Protein AF-A0AAV4PLM9-F1 (afdb_monomer)

InterPro domains:
  IPR000436 Sushi/SCR/CCP domain [PF00084] (71-125)
  IPR000436 Sushi/SCR/CCP domain [PS50923] (69-127)
  IPR000436 Sushi/SCR/CCP domain [SM00032] (71-125)
  IPR000436 Sushi/SCR/CCP domain [cd00033] (71-126)
  IPR035976 Sushi/SCR/CCP superfamily [SSF57535] (69-127)
  IPR056619 Mucin-4-like, C8-3 domain [PF23263] (21-62)

Organism: NCBI:txid1538125

pLDDT: mean 81.34, std 21.09, range [28.03, 97.31]

Secondary structure (DSSP, 8-state):
-------S-PPPPPTT----HHHHHHHHTT-HHHHHHHHHH--HHHHHHHHHHHHHHHHHHHHHHS---BPPPPPPPTTEEES----BTT-EEEEEEPTTEEEES-SEEEB-TTSSBPSSPPPEEEEHHHHHHHHHHHHHHHHHHHHHHHHHHHHHHHHHHHHHHHTS-------------------------------

Radius of gyration: 46.69 Å; Cα contacts (8 Å, |Δi|>4): 173; chains: 1; bounding box: 69×60×139 Å

Solvent-accessible surface area (backbone atoms only — not comparable to full-atom values): 12405 Å² total; per-residue (Å²): 135,83,90,74,82,88,82,81,71,83,78,84,73,63,92,84,61,90,78,57,73,66,59,49,46,72,58,26,63,86,37,63,67,10,48,49,42,28,67,75,69,70,34,65,69,60,13,38,48,46,35,50,52,50,55,49,51,52,51,50,53,54,61,68,66,56,83,81,60,50,26,78,88,79,79,70,32,64,65,36,44,59,76,57,90,71,43,40,55,74,35,69,37,40,51,48,45,38,92,69,35,41,74,46,63,44,53,65,39,39,22,33,91,86,31,39,62,49,90,77,55,80,49,38,38,41,45,52,68,59,51,50,53,53,50,52,53,53,49,53,67,51,50,52,58,52,50,52,54,49,51,53,49,51,51,52,50,51,50,52,53,49,57,52,50,67,76,67,71,81,79,98,74,80,92,75,87,80,88,79,87,87,84,82,90,86,88,78,89,84,87,86,83,89,82,85,88,87,136

Sequence (199 aa):
MSFVPEYETPPPIPKNFNYRPEEIENTCTTSMACRFDFLVTGDRDFAWATRNHENYAQKLAADVRKSTIRCPELVKPRHGRKSEIRYYVGTTVRFACDDGYRLVGYENRRCRETGLWSWGVDPQCISNGDYIRKIVGISLGIVLPVIILGVLFCICMIQRLRYRKQHWTGERGVITNAMFEMKPNRNGAENGSSKVSDF

Nearest PDB structures (foldseek):
  3hrz-assembly1_D  TM=8.482E-01  e=4.553E-05  Homo sapiens
  5fob-assembly1_C  TM=8.339E-01  e=1.741E-04  Variola major virus
  2xwj-assembly3_L  TM=8.324E-01  e=1.741E-04  Homo sapiens
  2xwj-assembly1_I  TM=8.325E-01  e=2.248E-04  Homo sapiens
  2yra-assembly1_A  TM=8.075E-01  e=2.248E-04  Homo sapiens

Mean predicted aligned error: 15.55 Å

Structure (mmCIF, N/CA/C/O backbone):
data_AF-A0AAV4PLM9-F1
#
_entry.id   AF-A0AAV4PLM9-F1
#
loop_
_atom_site.group_PDB
_atom_site.id
_atom_site.type_symbol
_atom_site.label_atom_id
_atom_site.label_alt_id
_atom_site.label_comp_id
_atom_site.label_asym_id
_atom_site.label_entity_id
_atom_site.label_seq_id
_atom_site.pdbx_PDB_ins_code
_atom_site.Cartn_x
_atom_site.Cartn_y
_atom_site.Cartn_z
_atom_site.occupancy
_atom_site.B_iso_or_equiv
_atom_site.auth_seq_id
_atom_site.auth_comp_id
_atom_site.auth_asym_id
_atom_site.auth_atom_id
_atom_site.pdbx_PDB_model_num
ATOM 1 N N . MET A 1 1 ? 26.692 -30.654 -22.173 1.00 57.56 1 MET A N 1
ATOM 2 C CA . MET A 1 1 ? 27.327 -29.752 -23.155 1.00 57.56 1 MET A CA 1
ATOM 3 C C . MET A 1 1 ? 27.291 -28.354 -22.566 1.00 57.56 1 MET A C 1
ATOM 5 O O . MET A 1 1 ? 26.213 -27.790 -22.454 1.00 57.56 1 MET A O 1
ATOM 9 N N . SER A 1 2 ? 28.419 -27.857 -22.063 1.00 71.94 2 SER A N 1
ATOM 10 C CA . SER A 1 2 ? 28.536 -26.473 -21.600 1.00 71.94 2 SER A CA 1
ATOM 11 C C . SER A 1 2 ? 28.750 -25.587 -22.818 1.00 71.94 2 SER A C 1
ATOM 13 O O . SER A 1 2 ? 29.692 -25.811 -23.575 1.00 71.94 2 SER A O 1
ATOM 15 N N . PHE A 1 3 ? 27.864 -24.618 -23.026 1.00 74.94 3 PHE A N 1
ATOM 16 C CA . PHE A 1 3 ? 28.102 -23.559 -23.995 1.00 74.94 3 PHE A CA 1
ATOM 17 C C . PHE A 1 3 ? 29.327 -22.765 -23.531 1.00 74.94 3 PHE A C 1
ATOM 19 O O . PHE A 1 3 ? 29.303 -22.170 -22.453 1.00 74.94 3 PHE A O 1
ATOM 26 N N . VAL A 1 4 ? 30.402 -22.822 -24.312 1.00 69.06 4 VAL A N 1
ATOM 27 C CA . VAL A 1 4 ? 31.569 -21.952 -24.163 1.00 69.06 4 VAL A CA 1
ATOM 28 C C . VAL A 1 4 ? 31.393 -20.872 -25.225 1.00 69.06 4 VAL A C 1
ATOM 30 O O . VAL A 1 4 ? 31.407 -21.210 -26.408 1.00 69.06 4 VAL A O 1
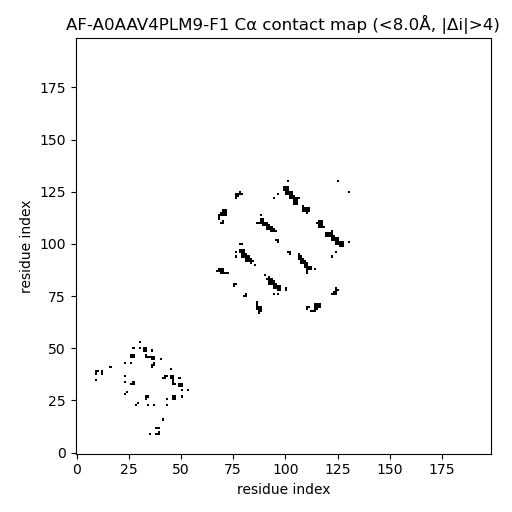ATOM 33 N N . PRO A 1 5 ? 31.131 -19.611 -24.849 1.00 63.91 5 PRO A N 1
ATOM 34 C CA . PRO A 1 5 ? 31.047 -18.546 -25.831 1.00 63.91 5 PRO A CA 1
ATOM 35 C C . PRO A 1 5 ? 32.444 -18.315 -26.416 1.00 63.91 5 PRO A C 1
ATOM 37 O O . PRO A 1 5 ? 33.413 -18.168 -25.671 1.00 63.91 5 PRO A O 1
ATOM 40 N N . GLU A 1 6 ? 32.541 -18.295 -27.741 1.00 64.94 6 GLU A N 1
ATOM 41 C CA . GLU A 1 6 ? 33.771 -17.968 -28.460 1.00 64.94 6 GLU A CA 1
ATOM 42 C C . GLU A 1 6 ? 34.043 -16.463 -28.284 1.00 64.94 6 GLU A C 1
ATOM 44 O O . GLU A 1 6 ? 33.402 -15.625 -28.917 1.00 64.94 6 GLU A O 1
ATOM 49 N N . TYR A 1 7 ? 34.942 -16.109 -27.364 1.00 66.88 7 TYR A N 1
ATOM 50 C CA . TYR A 1 7 ? 35.356 -14.720 -27.113 1.00 66.88 7 TYR A CA 1
ATOM 51 C C . TYR A 1 7 ? 36.641 -14.336 -27.858 1.00 66.88 7 TYR A C 1
ATOM 53 O O . TYR A 1 7 ? 37.208 -13.270 -27.606 1.00 66.88 7 TYR A O 1
ATOM 61 N N . GLU A 1 8 ? 37.139 -15.185 -28.755 1.00 59.59 8 GLU A N 1
ATOM 62 C CA . GLU A 1 8 ? 38.491 -15.031 -29.277 1.00 59.59 8 GLU A CA 1
ATOM 63 C C . GLU A 1 8 ? 38.519 -14.380 -30.659 1.00 59.59 8 GLU A C 1
ATOM 65 O O . GLU A 1 8 ? 38.338 -14.986 -31.709 1.00 59.59 8 GLU A O 1
ATOM 70 N N . THR A 1 9 ? 38.854 -13.095 -30.585 1.00 65.38 9 THR A N 1
ATOM 71 C CA . THR A 1 9 ? 39.287 -12.176 -31.638 1.00 65.38 9 THR A CA 1
ATOM 72 C C . THR A 1 9 ? 38.207 -11.704 -32.618 1.00 65.38 9 THR A C 1
ATOM 74 O O . THR A 1 9 ? 37.540 -12.506 -33.269 1.00 65.38 9 THR A O 1
ATOM 77 N N . PRO A 1 10 ? 38.025 -10.374 -32.758 1.00 63.41 10 PRO A N 1
ATOM 78 C CA . PRO A 1 10 ? 37.165 -9.837 -33.803 1.00 63.41 10 PRO A CA 1
ATOM 79 C C . PRO A 1 10 ? 37.687 -10.292 -35.178 1.00 63.41 10 PRO A C 1
ATOM 81 O O . PRO A 1 10 ? 38.905 -10.394 -35.363 1.00 63.41 10 PRO A O 1
ATOM 84 N N . PRO A 1 11 ? 36.793 -10.573 -36.142 1.00 63.84 11 PRO A N 1
ATOM 85 C CA . PRO A 1 11 ? 37.188 -11.059 -37.458 1.00 63.84 11 PRO A CA 1
ATOM 86 C C . PRO A 1 11 ? 38.138 -10.070 -38.154 1.00 63.84 11 PRO A C 1
ATOM 88 O O . PRO A 1 11 ? 38.060 -8.858 -37.922 1.00 63.84 11 PRO A O 1
ATOM 91 N N . PRO A 1 12 ? 39.047 -10.563 -39.015 1.00 66.62 12 PRO A N 1
ATOM 92 C CA . PRO A 1 12 ? 40.015 -9.717 -39.696 1.00 66.62 12 PRO A CA 1
ATOM 93 C C . PRO A 1 12 ? 39.302 -8.679 -40.570 1.00 66.62 12 PRO A C 1
ATOM 95 O O . PRO A 1 12 ? 38.474 -9.016 -41.416 1.00 66.62 12 PRO A O 1
ATOM 98 N N . ILE A 1 13 ? 39.653 -7.410 -40.361 1.00 61.75 13 ILE A N 1
ATOM 99 C CA . ILE A 1 13 ? 39.036 -6.268 -41.040 1.00 61.75 13 ILE A CA 1
ATOM 100 C C . ILE A 1 13 ? 39.281 -6.378 -42.560 1.00 61.75 13 ILE A C 1
ATOM 102 O O . ILE A 1 13 ? 40.424 -6.596 -42.983 1.00 61.75 13 ILE A O 1
ATOM 106 N N . PRO A 1 14 ? 38.250 -6.207 -43.410 1.00 68.25 14 PRO A N 1
ATOM 107 C CA . PRO A 1 14 ? 38.415 -6.181 -44.860 1.00 68.25 14 PRO A CA 1
ATOM 108 C C . PRO A 1 14 ? 39.399 -5.087 -45.298 1.00 68.25 14 PRO A C 1
ATOM 110 O O . PRO A 1 14 ? 39.314 -3.942 -44.861 1.00 68.25 14 PRO A O 1
ATOM 113 N N . LYS A 1 15 ? 40.306 -5.406 -46.230 1.00 65.19 15 LYS A N 1
ATOM 114 C CA . LYS A 1 15 ? 41.402 -4.507 -46.656 1.00 65.19 15 LYS A CA 1
ATOM 115 C C . LYS A 1 15 ? 40.953 -3.167 -47.270 1.00 65.19 15 LYS A C 1
ATOM 117 O O . LYS A 1 15 ? 41.752 -2.243 -47.319 1.00 65.19 15 LYS A O 1
ATOM 122 N N . ASN A 1 16 ? 39.700 -3.062 -47.719 1.00 62.84 16 ASN A N 1
ATOM 123 C CA . ASN A 1 16 ? 39.116 -1.858 -48.332 1.00 62.84 16 ASN A CA 1
ATOM 124 C C . ASN A 1 16 ? 38.157 -1.101 -47.401 1.00 62.84 16 ASN A C 1
ATOM 126 O O . ASN A 1 16 ? 37.386 -0.257 -47.857 1.00 62.84 16 ASN A O 1
ATOM 130 N N . PHE A 1 17 ? 38.172 -1.404 -46.104 1.00 68.00 17 PHE A N 1
ATOM 131 C CA . PHE A 1 17 ? 37.332 -0.701 -45.151 1.00 68.00 17 PHE A CA 1
ATOM 132 C C . PHE A 1 17 ? 38.004 0.619 -44.752 1.00 68.00 17 PHE A C 1
ATOM 134 O O . PHE A 1 17 ? 39.025 0.625 -44.064 1.00 68.00 17 PHE A O 1
ATOM 141 N N . ASN A 1 18 ? 37.466 1.751 -45.219 1.00 69.25 18 ASN A N 1
ATOM 142 C CA . ASN A 1 18 ? 37.966 3.081 -44.865 1.00 69.25 18 ASN A CA 1
ATOM 143 C C . ASN A 1 18 ? 37.559 3.414 -43.419 1.00 69.25 18 ASN A C 1
ATOM 145 O O . ASN A 1 18 ? 36.549 4.067 -43.169 1.00 69.25 18 ASN A O 1
ATOM 149 N N . TYR A 1 19 ? 38.315 2.873 -42.467 1.00 70.56 19 TYR A N 1
ATOM 150 C CA . TYR A 1 19 ? 38.003 2.867 -41.044 1.00 70.56 19 TYR A CA 1
ATOM 151 C C . TYR A 1 19 ? 38.388 4.182 -40.354 1.00 70.56 19 TYR A C 1
ATOM 153 O O . TYR A 1 19 ? 39.537 4.621 -40.438 1.00 70.56 19 TYR A O 1
ATOM 161 N N . ARG A 1 20 ? 37.447 4.785 -39.613 1.00 75.00 20 ARG A N 1
ATOM 162 C CA . ARG A 1 20 ? 37.693 5.964 -38.768 1.00 75.00 20 ARG A CA 1
ATOM 163 C C . ARG A 1 20 ? 37.435 5.623 -37.293 1.00 75.00 20 ARG A C 1
ATOM 165 O O . ARG A 1 20 ? 36.276 5.477 -36.912 1.00 75.00 20 ARG A O 1
ATOM 172 N N . PRO A 1 21 ? 38.474 5.528 -36.441 1.00 79.25 21 PRO A N 1
ATOM 173 C CA . PRO A 1 21 ? 38.310 5.153 -35.031 1.00 79.25 21 PRO A CA 1
ATOM 174 C C . PRO A 1 21 ? 37.438 6.140 -34.241 1.00 79.25 21 PRO A C 1
ATOM 176 O O . PRO A 1 21 ? 36.714 5.736 -33.335 1.00 79.25 21 PRO A O 1
ATOM 179 N N . GLU A 1 22 ? 37.454 7.420 -34.616 1.00 84.81 22 GLU A N 1
ATOM 180 C CA . GLU A 1 22 ? 36.621 8.455 -33.995 1.00 84.81 22 GLU A CA 1
ATOM 181 C C . GLU A 1 22 ? 35.121 8.204 -34.196 1.00 84.81 22 GLU A C 1
ATOM 183 O O . GLU A 1 22 ? 34.323 8.462 -33.298 1.00 84.81 22 GLU A O 1
ATOM 188 N N . GLU A 1 23 ? 34.715 7.663 -35.348 1.00 87.00 23 GLU A N 1
ATOM 189 C CA . GLU A 1 23 ? 33.300 7.411 -35.644 1.00 87.00 23 GLU A CA 1
ATOM 190 C C . GLU A 1 23 ? 32.725 6.301 -34.754 1.00 87.00 23 GLU A C 1
ATOM 192 O O . GLU A 1 23 ? 31.579 6.388 -34.309 1.00 87.00 23 GLU A O 1
ATOM 197 N N . ILE A 1 24 ? 33.540 5.303 -34.417 1.00 87.69 24 ILE A N 1
ATOM 198 C CA . ILE A 1 24 ? 33.156 4.213 -33.515 1.00 87.69 24 ILE A CA 1
ATOM 199 C C . ILE A 1 24 ? 33.092 4.682 -32.075 1.00 87.69 24 ILE A C 1
ATOM 201 O O . ILE A 1 24 ? 32.146 4.334 -31.373 1.00 87.69 24 ILE A O 1
ATOM 205 N N . GLU A 1 25 ? 34.050 5.490 -31.625 1.00 90.56 25 GLU A N 1
ATOM 206 C CA . GLU A 1 25 ? 33.997 6.041 -30.271 1.00 90.56 25 GLU A CA 1
ATOM 207 C C . GLU A 1 25 ? 32.755 6.931 -30.096 1.00 90.56 25 GLU A C 1
ATOM 209 O O . GLU A 1 25 ? 32.018 6.798 -29.117 1.00 90.56 25 GLU A O 1
ATOM 214 N N . ASN A 1 26 ? 32.439 7.750 -31.102 1.00 91.81 26 ASN A N 1
ATOM 215 C CA . ASN A 1 26 ? 31.240 8.587 -31.106 1.00 91.81 26 ASN A CA 1
ATOM 216 C C . ASN A 1 26 ? 29.938 7.759 -31.151 1.00 91.81 26 ASN A C 1
ATOM 218 O O . ASN A 1 26 ? 28.953 8.102 -30.488 1.00 91.81 26 ASN A O 1
ATOM 222 N N . THR A 1 27 ? 29.918 6.655 -31.906 1.00 92.25 27 THR A N 1
ATOM 223 C CA . THR A 1 27 ? 28.717 5.817 -32.089 1.00 92.25 27 THR A C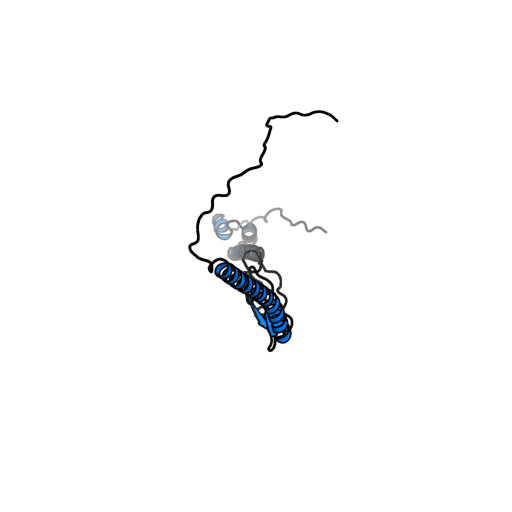A 1
ATOM 224 C C . THR A 1 27 ? 28.493 4.840 -30.944 1.00 92.25 27 THR A C 1
ATOM 226 O O . THR A 1 27 ? 27.357 4.639 -30.528 1.00 92.25 27 THR A O 1
ATOM 229 N N . CYS A 1 28 ? 29.549 4.223 -30.429 1.00 92.69 28 CYS A N 1
ATOM 230 C CA . CYS A 1 28 ? 29.458 3.119 -29.482 1.00 92.69 28 CYS A CA 1
ATOM 231 C C . CYS A 1 28 ? 29.829 3.517 -28.060 1.00 92.69 28 CYS A C 1
ATOM 233 O O . CYS A 1 28 ? 29.303 2.925 -27.114 1.00 92.69 28 CYS A O 1
ATOM 235 N N . THR A 1 29 ? 30.674 4.539 -27.895 1.00 91.69 29 THR A N 1
ATOM 236 C CA . THR A 1 29 ? 31.170 4.986 -26.589 1.00 91.69 29 THR A CA 1
ATOM 237 C C . THR A 1 29 ? 31.707 3.774 -25.814 1.00 91.69 29 THR A C 1
ATOM 239 O O . THR A 1 29 ? 32.639 3.116 -26.273 1.00 91.69 29 THR A O 1
ATOM 242 N N . THR A 1 30 ? 31.082 3.379 -24.705 1.00 90.94 30 THR A N 1
ATOM 243 C CA . THR A 1 30 ? 31.509 2.261 -23.851 1.00 90.94 30 THR A CA 1
ATOM 244 C C . THR A 1 30 ? 30.946 0.889 -24.242 1.00 90.94 30 THR A C 1
ATOM 246 O O . THR A 1 30 ? 31.379 -0.112 -23.673 1.00 90.94 30 THR A O 1
ATOM 249 N N . SER A 1 31 ? 30.001 0.801 -25.184 1.00 95.06 31 SER A N 1
ATOM 250 C CA . SER A 1 31 ? 29.372 -0.474 -25.562 1.00 95.06 31 SER A CA 1
ATOM 251 C C . SER A 1 31 ? 30.313 -1.321 -26.423 1.00 95.06 31 SER A C 1
ATOM 253 O O . SER A 1 31 ? 30.552 -1.018 -27.594 1.00 95.06 31 SER A O 1
ATOM 255 N N . MET A 1 32 ? 30.838 -2.410 -25.854 1.00 92.00 32 MET A N 1
ATOM 256 C CA . MET A 1 32 ? 31.677 -3.365 -26.590 1.00 92.00 32 MET A CA 1
ATOM 257 C C . MET A 1 32 ? 30.887 -4.143 -27.645 1.00 92.00 32 MET A C 1
ATOM 259 O O . MET A 1 32 ? 31.423 -4.412 -28.717 1.00 92.00 32 MET A O 1
ATOM 263 N N . ALA A 1 33 ? 29.613 -4.450 -27.376 1.00 93.12 33 ALA A N 1
ATOM 264 C CA . ALA A 1 33 ? 28.732 -5.105 -28.341 1.00 93.12 33 ALA A CA 1
ATOM 265 C C . ALA A 1 33 ? 28.523 -4.226 -29.584 1.00 93.12 33 ALA A C 1
ATOM 267 O O . ALA A 1 33 ? 28.708 -4.692 -30.702 1.00 93.12 33 ALA A O 1
ATOM 268 N N . CYS A 1 34 ? 28.264 -2.927 -29.393 1.00 94.75 34 CYS A N 1
ATOM 269 C CA . CYS A 1 34 ? 28.193 -1.969 -30.496 1.00 94.75 34 CYS A CA 1
ATOM 270 C C . CYS A 1 34 ? 29.504 -1.905 -31.285 1.00 94.75 34 CYS A C 1
ATOM 272 O O . CYS A 1 34 ? 29.475 -1.930 -32.511 1.00 94.75 34 CYS A O 1
ATOM 274 N N . ARG A 1 35 ? 30.661 -1.838 -30.603 1.00 92.25 35 ARG A N 1
ATOM 275 C CA . ARG A 1 35 ? 31.973 -1.794 -31.278 1.00 92.25 35 ARG A CA 1
ATOM 276 C C . ARG A 1 35 ? 32.191 -3.036 -32.141 1.00 92.25 35 ARG A C 1
ATOM 278 O O . ARG A 1 35 ? 32.656 -2.906 -33.268 1.00 92.25 35 ARG A O 1
ATOM 285 N N . PHE A 1 36 ? 31.847 -4.215 -31.624 1.00 91.44 36 PHE A N 1
ATOM 286 C CA . PHE A 1 36 ? 31.918 -5.468 -32.372 1.00 91.44 36 PHE A CA 1
ATOM 287 C C . PHE A 1 36 ? 31.004 -5.431 -33.601 1.00 91.44 36 PHE A C 1
ATOM 289 O O . PHE A 1 36 ? 31.482 -5.632 -34.714 1.00 91.44 36 PHE A O 1
ATOM 296 N N . ASP A 1 37 ? 29.730 -5.086 -33.425 1.00 90.88 37 ASP A N 1
ATOM 297 C CA . ASP A 1 37 ? 28.766 -5.024 -34.524 1.00 90.88 37 ASP A CA 1
ATOM 298 C C . ASP A 1 37 ? 29.182 -4.012 -35.594 1.00 90.88 37 ASP A C 1
ATOM 300 O O . ASP A 1 37 ? 29.101 -4.313 -36.784 1.00 90.88 37 ASP A O 1
ATOM 304 N N . PHE A 1 38 ? 29.725 -2.858 -35.197 1.00 90.44 38 PHE A N 1
ATOM 305 C CA . PHE A 1 38 ? 30.286 -1.872 -36.121 1.00 90.44 38 PHE A CA 1
ATOM 306 C C . PHE A 1 38 ? 31.448 -2.464 -36.930 1.00 90.44 38 PHE A C 1
ATOM 308 O O . PHE A 1 38 ? 31.501 -2.294 -38.144 1.00 90.44 38 PHE A O 1
ATOM 315 N N . LEU A 1 39 ? 32.381 -3.164 -36.276 1.00 87.38 39 LEU A N 1
ATOM 316 C CA . LEU A 1 39 ? 33.563 -3.745 -36.923 1.00 87.38 39 LEU A CA 1
ATOM 317 C C . LEU A 1 39 ? 33.216 -4.879 -37.893 1.00 87.38 39 LEU A C 1
ATOM 319 O O . LEU A 1 39 ? 33.856 -5.001 -38.936 1.00 87.38 39 LEU A O 1
ATOM 323 N N . VAL A 1 40 ? 32.230 -5.711 -37.550 1.00 88.06 40 VAL A N 1
ATOM 324 C CA . VAL A 1 40 ? 31.839 -6.873 -38.361 1.00 88.06 40 VAL A CA 1
ATOM 325 C C . VAL A 1 40 ? 30.932 -6.478 -39.523 1.00 88.06 40 VAL A C 1
ATOM 327 O O . VAL A 1 40 ? 31.092 -6.998 -40.625 1.00 88.06 40 VAL A O 1
ATOM 330 N N . THR A 1 41 ? 29.981 -5.571 -39.293 1.00 88.38 41 THR A N 1
ATOM 331 C CA . THR A 1 41 ? 28.990 -5.183 -40.312 1.00 88.38 41 THR A CA 1
ATOM 332 C C . THR A 1 41 ? 29.430 -3.993 -41.152 1.00 88.38 41 THR A C 1
ATOM 334 O O . THR A 1 41 ? 29.016 -3.863 -42.302 1.00 88.38 41 THR A O 1
ATOM 337 N N . GLY A 1 42 ? 30.259 -3.115 -40.586 1.00 84.94 42 GLY A N 1
ATOM 338 C CA . GLY A 1 42 ? 30.590 -1.832 -41.186 1.00 84.94 42 GLY A CA 1
ATOM 339 C C . GLY A 1 42 ? 29.427 -0.837 -41.247 1.00 84.94 42 GLY A C 1
ATOM 340 O O . GLY A 1 42 ? 29.565 0.208 -41.881 1.00 84.94 42 GLY A O 1
ATOM 341 N N . ASP A 1 43 ? 28.295 -1.150 -40.613 1.00 89.75 43 ASP A N 1
ATOM 342 C CA . ASP A 1 43 ? 27.082 -0.340 -40.611 1.00 89.75 43 ASP A CA 1
ATOM 343 C C . ASP A 1 43 ? 26.946 0.390 -39.266 1.00 89.75 43 ASP A C 1
ATOM 345 O O . ASP A 1 43 ? 26.752 -0.209 -38.201 1.00 89.75 43 ASP A O 1
ATOM 349 N N . ARG A 1 44 ? 27.053 1.722 -39.320 1.00 90.19 44 ARG A N 1
ATOM 350 C CA . ARG A 1 44 ? 26.909 2.588 -38.146 1.00 90.19 44 ARG A CA 1
ATOM 351 C C . ARG A 1 44 ? 25.513 2.508 -37.541 1.00 90.19 44 ARG A C 1
ATOM 353 O O . ARG A 1 44 ? 25.392 2.544 -36.318 1.00 90.19 44 ARG A O 1
ATOM 360 N N . ASP A 1 45 ? 24.475 2.451 -38.367 1.00 92.88 45 ASP A N 1
ATOM 361 C CA . ASP A 1 45 ? 23.090 2.483 -37.904 1.00 92.88 45 ASP A CA 1
ATOM 362 C C . ASP A 1 45 ? 22.738 1.158 -37.219 1.00 92.88 45 ASP A C 1
ATOM 364 O O . ASP A 1 45 ? 22.078 1.156 -36.175 1.00 92.88 45 ASP A O 1
ATOM 368 N N . PHE A 1 46 ? 23.278 0.047 -37.730 1.00 93.62 46 PHE A N 1
ATOM 369 C CA . PHE A 1 46 ? 23.208 -1.254 -37.069 1.00 93.62 46 PHE A CA 1
ATOM 370 C C . PHE A 1 46 ? 23.892 -1.235 -35.693 1.00 93.62 46 PHE A C 1
ATOM 372 O O . PHE A 1 46 ? 23.267 -1.557 -34.682 1.00 93.62 46 PHE A O 1
ATOM 379 N N . ALA A 1 47 ? 25.142 -0.768 -35.616 1.00 92.88 47 ALA A N 1
ATOM 380 C CA . ALA A 1 47 ? 25.870 -0.663 -34.350 1.00 92.88 47 ALA A CA 1
ATOM 381 C C . ALA A 1 47 ? 25.176 0.274 -33.340 1.00 92.88 47 ALA A C 1
ATOM 383 O O . ALA A 1 47 ? 25.044 -0.038 -32.151 1.00 92.88 47 ALA A O 1
ATOM 384 N N . TRP A 1 48 ? 24.675 1.420 -33.810 1.00 95.75 48 TRP A N 1
ATOM 385 C CA . TRP A 1 48 ? 23.915 2.368 -32.998 1.00 95.75 48 TRP A CA 1
ATOM 386 C C . TRP A 1 48 ? 22.645 1.735 -32.418 1.00 95.75 48 TRP A C 1
ATOM 388 O O . TRP A 1 48 ? 22.335 1.947 -31.239 1.00 95.75 48 TRP A O 1
ATOM 398 N N . ALA A 1 49 ? 21.940 0.920 -33.208 1.00 96.50 49 ALA A N 1
ATOM 399 C CA . ALA A 1 49 ? 20.792 0.158 -32.736 1.00 96.50 49 ALA A CA 1
ATOM 400 C C . ALA A 1 49 ? 21.189 -0.819 -31.618 1.00 96.50 49 ALA A C 1
ATOM 402 O O . ALA A 1 49 ? 20.535 -0.825 -30.573 1.00 96.50 49 ALA A O 1
ATOM 403 N N . THR A 1 50 ? 22.294 -1.560 -31.763 1.00 96.12 50 THR A N 1
ATOM 404 C CA . THR A 1 50 ? 22.818 -2.451 -30.710 1.00 96.12 50 THR A CA 1
ATOM 405 C C . THR A 1 50 ? 23.055 -1.707 -29.398 1.00 96.12 50 THR A C 1
ATOM 407 O O . THR A 1 50 ? 22.547 -2.125 -28.354 1.00 96.12 50 THR A O 1
ATOM 410 N N . ARG A 1 51 ? 23.749 -0.558 -29.432 1.00 95.69 51 ARG A N 1
ATOM 411 C CA . ARG A 1 51 ? 23.972 0.266 -28.228 1.00 95.69 51 ARG A CA 1
ATOM 412 C C . ARG A 1 51 ? 22.654 0.705 -27.590 1.00 95.69 51 ARG A C 1
ATOM 414 O O . ARG A 1 51 ? 22.518 0.694 -26.368 1.00 95.69 51 ARG A O 1
ATOM 421 N N . ASN A 1 52 ? 21.677 1.111 -28.396 1.00 96.50 52 ASN A N 1
ATOM 422 C CA . ASN A 1 52 ? 20.379 1.545 -27.884 1.00 96.50 52 ASN A CA 1
ATOM 423 C C . ASN A 1 52 ? 19.601 0.400 -27.236 1.00 96.50 52 ASN A C 1
ATOM 425 O O . ASN A 1 52 ? 18.979 0.607 -26.193 1.00 96.50 52 ASN A O 1
ATOM 429 N N . HIS A 1 53 ? 19.662 -0.799 -27.813 1.00 96.31 53 HIS A N 1
ATOM 430 C CA . HIS A 1 53 ? 19.069 -1.991 -27.219 1.00 96.31 53 HIS A CA 1
ATOM 431 C C . HIS A 1 53 ? 19.745 -2.365 -25.897 1.00 96.31 53 HIS A C 1
ATOM 433 O O . HIS A 1 53 ? 19.046 -2.665 -24.929 1.00 96.31 53 HIS A O 1
ATOM 439 N N . GLU A 1 54 ? 21.073 -2.267 -25.813 1.00 95.19 54 GLU A N 1
ATOM 440 C CA . GLU A 1 54 ? 21.814 -2.468 -24.565 1.00 95.19 54 GLU A CA 1
ATOM 441 C C . GLU A 1 54 ? 21.399 -1.446 -23.493 1.00 95.19 54 GLU A C 1
ATOM 443 O O . GLU A 1 54 ? 21.005 -1.827 -22.390 1.00 95.19 54 GLU A O 1
ATOM 448 N N . ASN A 1 55 ? 21.402 -0.152 -23.831 1.00 95.69 55 ASN A N 1
ATOM 449 C CA . ASN A 1 55 ? 20.984 0.922 -22.925 1.00 95.69 55 ASN A CA 1
ATOM 450 C C . ASN A 1 55 ? 19.541 0.729 -22.440 1.00 95.69 55 ASN A C 1
ATOM 452 O O . ASN A 1 55 ? 19.234 0.937 -21.263 1.00 95.69 55 ASN A O 1
ATOM 456 N N . TYR A 1 56 ? 18.645 0.313 -23.338 1.00 95.88 56 TYR A N 1
ATOM 457 C CA . TYR A 1 56 ? 17.263 0.006 -22.994 1.00 95.88 56 TYR A CA 1
ATOM 458 C C . TYR A 1 56 ? 17.171 -1.177 -22.024 1.00 95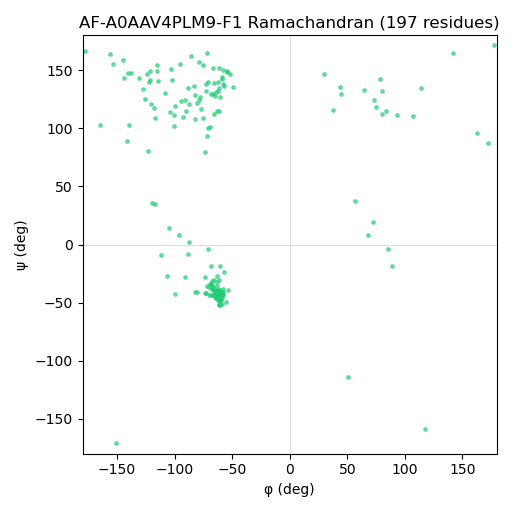.88 56 TYR A C 1
ATOM 460 O O . TYR A 1 56 ? 16.479 -1.081 -21.010 1.00 95.88 56 TYR A O 1
ATOM 468 N N . ALA A 1 57 ? 17.901 -2.264 -22.288 1.00 95.50 57 ALA A N 1
ATOM 469 C CA . ALA A 1 57 ? 17.936 -3.435 -21.417 1.00 95.50 57 ALA A CA 1
ATOM 470 C C . ALA A 1 57 ? 18.483 -3.095 -20.021 1.00 95.50 57 ALA A C 1
ATOM 472 O O . ALA A 1 57 ? 17.899 -3.507 -19.018 1.00 95.50 57 ALA A O 1
ATOM 473 N N . GLN A 1 58 ? 19.545 -2.287 -19.935 1.00 94.62 58 GLN A N 1
ATOM 474 C CA . GLN A 1 58 ? 20.099 -1.816 -18.662 1.00 94.62 58 GLN A CA 1
ATOM 475 C C . GLN A 1 58 ? 19.099 -0.946 -17.888 1.00 94.62 58 GLN A C 1
ATOM 477 O O . GLN A 1 58 ? 18.907 -1.145 -16.686 1.00 94.62 58 GLN A O 1
ATOM 482 N N . LYS A 1 59 ? 18.419 -0.015 -18.570 1.00 96.12 59 LYS A N 1
ATOM 483 C CA . LYS A 1 59 ? 17.387 0.831 -17.959 1.00 96.12 59 LYS A CA 1
ATOM 484 C C . LYS A 1 59 ? 16.228 -0.004 -17.416 1.00 96.12 59 LYS A C 1
ATOM 486 O O . LYS A 1 59 ? 15.832 0.170 -16.267 1.00 96.12 59 LYS A O 1
ATOM 491 N N . LEU A 1 60 ? 15.733 -0.952 -18.211 1.00 96.12 60 LEU A N 1
ATOM 492 C CA . LEU A 1 60 ? 14.665 -1.854 -17.795 1.00 96.12 60 LEU A CA 1
ATOM 493 C C . LEU A 1 60 ? 15.095 -2.723 -16.605 1.00 96.12 60 LEU A C 1
ATOM 495 O O . LEU A 1 60 ? 14.328 -2.887 -15.660 1.00 96.12 60 LEU A O 1
ATOM 499 N N . ALA A 1 61 ? 16.327 -3.235 -16.604 1.00 95.56 61 ALA A N 1
ATOM 500 C CA . ALA A 1 61 ? 16.863 -4.000 -15.482 1.00 95.56 61 ALA A CA 1
ATOM 501 C C . ALA A 1 61 ? 16.935 -3.163 -14.191 1.00 95.56 61 ALA A C 1
ATOM 503 O O . ALA A 1 61 ? 16.620 -3.671 -13.112 1.00 95.56 61 ALA A O 1
ATOM 504 N N . ALA A 1 62 ? 17.301 -1.881 -14.287 1.00 94.75 62 ALA A N 1
ATOM 505 C CA . ALA A 1 62 ? 17.305 -0.962 -13.150 1.00 94.75 62 ALA A CA 1
ATOM 506 C C . ALA A 1 62 ? 15.887 -0.702 -12.612 1.00 94.75 62 ALA A C 1
ATOM 508 O O . ALA A 1 62 ? 15.671 -0.765 -11.398 1.00 94.75 62 ALA A O 1
ATOM 509 N N . ASP A 1 63 ? 14.918 -0.479 -13.502 1.00 92.94 63 ASP A N 1
ATOM 510 C CA . ASP A 1 63 ? 13.519 -0.254 -13.128 1.00 92.94 63 ASP A CA 1
ATOM 511 C C . ASP A 1 63 ? 12.897 -1.500 -12.479 1.00 92.94 63 ASP A C 1
ATOM 513 O O . ASP A 1 63 ? 12.243 -1.399 -11.440 1.00 92.94 63 ASP A O 1
ATOM 517 N N . VAL A 1 64 ? 13.157 -2.692 -13.025 1.00 93.00 64 VAL A N 1
ATOM 518 C CA . VAL A 1 64 ? 12.667 -3.972 -12.481 1.00 93.00 64 VAL A CA 1
ATOM 519 C C . VAL A 1 64 ? 13.309 -4.304 -11.131 1.00 93.00 64 VAL A C 1
ATOM 521 O O . VAL A 1 64 ? 12.663 -4.895 -10.266 1.00 93.00 64 VAL A O 1
ATOM 524 N N . ARG A 1 65 ? 14.563 -3.893 -10.900 1.00 94.31 65 ARG A N 1
ATOM 525 C CA . ARG A 1 65 ? 15.248 -4.087 -9.612 1.00 94.31 65 ARG A CA 1
ATOM 526 C C . ARG A 1 65 ? 14.642 -3.243 -8.484 1.00 94.31 65 ARG A C 1
ATOM 528 O O . ARG A 1 65 ? 14.872 -3.543 -7.309 1.00 94.31 65 ARG A O 1
ATOM 535 N N . LYS A 1 66 ? 13.876 -2.193 -8.796 1.00 91.62 66 LYS A N 1
ATOM 536 C CA . LYS A 1 66 ? 13.252 -1.330 -7.790 1.00 91.62 66 LYS A CA 1
ATOM 537 C C . LYS A 1 66 ? 12.203 -2.106 -6.987 1.00 91.62 66 LYS A C 1
ATOM 539 O O . LYS A 1 66 ? 11.137 -2.460 -7.485 1.00 91.62 66 LYS A O 1
ATOM 544 N N . SER A 1 67 ? 12.487 -2.325 -5.703 1.00 87.81 67 SER A N 1
ATOM 545 C CA . SER A 1 67 ? 11.548 -2.991 -4.796 1.00 87.81 67 SER A CA 1
ATOM 546 C C . SER A 1 67 ? 10.284 -2.152 -4.603 1.00 87.81 67 SER A C 1
ATOM 548 O O . SER A 1 67 ? 10.345 -0.969 -4.260 1.00 87.81 67 SER A O 1
ATOM 550 N N . THR A 1 68 ? 9.124 -2.775 -4.806 1.00 90.06 68 THR A N 1
ATOM 551 C CA . THR A 1 68 ? 7.828 -2.175 -4.485 1.00 90.06 68 THR A CA 1
ATOM 552 C C . THR A 1 68 ? 7.420 -2.591 -3.077 1.00 90.06 68 THR A C 1
ATOM 554 O O . THR A 1 68 ? 7.058 -3.743 -2.841 1.00 90.06 68 THR A O 1
ATOM 557 N N . ILE A 1 69 ? 7.448 -1.642 -2.141 1.00 93.44 69 ILE A N 1
ATOM 558 C CA . ILE A 1 69 ? 7.036 -1.871 -0.754 1.00 93.44 69 ILE A CA 1
ATOM 559 C C . ILE A 1 69 ? 5.509 -1.999 -0.689 1.00 93.44 69 ILE A C 1
ATOM 561 O O . ILE A 1 69 ? 4.768 -1.183 -1.247 1.00 93.44 69 ILE A O 1
ATOM 565 N N . ARG A 1 70 ? 5.033 -3.032 0.010 1.00 94.81 70 ARG A N 1
ATOM 566 C CA . ARG A 1 70 ? 3.609 -3.290 0.241 1.00 94.81 70 ARG A CA 1
ATOM 567 C C . ARG A 1 70 ? 3.373 -3.552 1.719 1.00 94.81 70 ARG A C 1
ATOM 569 O O . ARG A 1 70 ? 4.200 -4.181 2.373 1.00 94.81 70 ARG A O 1
ATOM 576 N N . CYS A 1 71 ? 2.245 -3.075 2.224 1.00 95.25 71 CYS A N 1
ATOM 577 C CA . CYS A 1 71 ? 1.798 -3.393 3.571 1.00 95.25 71 CYS A CA 1
ATOM 578 C C . CYS A 1 71 ? 1.158 -4.791 3.635 1.00 95.25 71 CYS A C 1
ATOM 580 O O . CYS A 1 71 ? 0.669 -5.278 2.609 1.00 95.25 71 CYS A O 1
ATOM 582 N N . PRO A 1 72 ? 1.118 -5.424 4.827 1.00 94.44 72 PRO A N 1
ATOM 583 C CA . PRO A 1 72 ? 0.397 -6.675 5.036 1.00 94.44 72 PRO A CA 1
ATOM 584 C C . PRO A 1 72 ? -1.067 -6.562 4.615 1.00 94.44 72 PRO A C 1
ATOM 586 O O . PRO A 1 72 ? -1.677 -5.497 4.724 1.00 94.44 72 PRO A O 1
ATOM 589 N N . GLU A 1 73 ? -1.652 -7.662 4.164 1.00 93.69 73 GLU A N 1
ATOM 590 C CA . GLU A 1 73 ? -3.059 -7.676 3.788 1.00 93.69 73 GLU A CA 1
ATOM 591 C C . GLU A 1 73 ? -3.971 -7.395 4.993 1.00 93.69 73 GLU A C 1
ATOM 593 O O . GLU A 1 73 ? -3.841 -8.011 6.049 1.00 93.69 73 GLU A O 1
ATOM 598 N N . LEU A 1 74 ? -4.925 -6.473 4.816 1.00 93.88 74 LEU A N 1
ATOM 599 C CA . LEU A 1 74 ? -5.988 -6.240 5.791 1.00 93.88 74 LEU A CA 1
ATOM 600 C C . LEU A 1 74 ? -7.208 -7.105 5.478 1.00 93.88 74 LEU A C 1
ATOM 602 O O . LEU A 1 74 ? -7.799 -7.025 4.393 1.00 93.88 74 LEU A O 1
ATOM 606 N N . VAL A 1 75 ? -7.628 -7.885 6.468 1.00 92.75 75 VAL A N 1
ATOM 607 C CA . VAL A 1 75 ? -8.818 -8.730 6.374 1.00 92.75 75 VAL A CA 1
ATOM 608 C C . VAL A 1 75 ? -10.075 -7.859 6.374 1.00 92.75 75 VAL A C 1
ATOM 610 O O . VAL A 1 75 ? -10.185 -6.870 7.098 1.00 92.75 75 VAL A O 1
ATOM 613 N N . LYS A 1 76 ? -11.047 -8.225 5.536 1.00 93.75 76 LYS A N 1
ATOM 614 C CA . LYS A 1 76 ? -12.370 -7.598 5.528 1.00 93.75 76 LYS A CA 1
ATOM 615 C C . LYS A 1 76 ? -13.099 -7.935 6.845 1.00 93.75 76 LYS A C 1
ATOM 617 O O . LYS A 1 76 ? -13.210 -9.121 7.163 1.00 93.75 76 LYS A O 1
ATOM 622 N N . PRO A 1 77 ? -13.649 -6.950 7.577 1.00 95.19 77 PRO A N 1
ATOM 623 C CA . PRO A 1 77 ? -14.464 -7.221 8.758 1.00 95.19 77 PRO A CA 1
ATOM 624 C C . PRO A 1 77 ? -15.686 -8.082 8.405 1.00 95.19 77 PRO A C 1
ATOM 626 O O . PRO A 1 77 ? -16.299 -7.902 7.349 1.00 95.19 77 PRO A O 1
ATOM 629 N N . ARG A 1 78 ? -16.068 -9.010 9.292 1.00 95.38 78 ARG A N 1
ATOM 630 C CA . ARG A 1 78 ? -17.349 -9.735 9.174 1.00 95.38 78 ARG A CA 1
ATOM 631 C C . ARG A 1 78 ? -18.492 -8.724 9.253 1.00 95.38 78 ARG A C 1
ATOM 633 O O . ARG A 1 78 ? -18.444 -7.886 10.138 1.00 95.38 78 ARG A O 1
ATOM 640 N N . HIS A 1 79 ? -19.494 -8.809 8.377 1.00 96.62 79 HIS A N 1
ATOM 641 C CA . HIS A 1 79 ? -20.591 -7.822 8.295 1.00 96.62 79 HIS A CA 1
ATOM 642 C C . HIS A 1 79 ? -20.110 -6.379 8.059 1.00 96.62 79 HIS A C 1
ATOM 644 O O . HIS A 1 79 ? -20.618 -5.416 8.636 1.00 96.62 79 HIS A O 1
ATOM 650 N N . GLY A 1 80 ? -19.067 -6.236 7.247 1.00 95.81 80 GLY A N 1
ATOM 651 C CA . GLY A 1 80 ? -18.576 -4.944 6.803 1.00 95.81 80 GLY A CA 1
ATOM 652 C C . GLY A 1 80 ? -17.920 -5.035 5.440 1.00 95.81 80 GLY A C 1
ATOM 653 O O . GLY A 1 80 ? -17.983 -6.056 4.763 1.00 95.81 80 GLY A O 1
ATOM 654 N N . ARG A 1 81 ? -17.272 -3.956 5.022 1.00 95.38 81 ARG A N 1
ATOM 655 C CA . ARG A 1 81 ? -16.607 -3.778 3.732 1.00 95.38 81 ARG A CA 1
ATOM 656 C C . ARG A 1 81 ? -15.353 -2.925 3.905 1.00 95.38 81 ARG A C 1
ATOM 658 O O . ARG A 1 81 ? -15.229 -2.184 4.878 1.00 95.38 81 ARG A O 1
ATOM 665 N N . LYS A 1 82 ? -14.427 -3.042 2.953 1.00 95.31 82 LYS A N 1
ATOM 666 C CA . LYS A 1 82 ? -13.230 -2.198 2.853 1.00 95.31 82 LYS A CA 1
ATOM 667 C C . LYS A 1 82 ? -13.185 -1.528 1.482 1.00 95.31 82 LYS A C 1
ATOM 669 O O . LYS A 1 82 ? -13.646 -2.128 0.514 1.00 95.31 82 LYS A O 1
ATOM 674 N N . SER A 1 83 ? -12.653 -0.312 1.405 1.00 95.56 83 SER A N 1
ATOM 675 C CA . SER A 1 83 ? -12.650 0.488 0.174 1.00 95.56 83 SER A CA 1
ATOM 676 C C . SER A 1 83 ? -11.659 -0.000 -0.881 1.00 95.56 83 SER A C 1
ATOM 678 O O . SER A 1 83 ? -11.889 0.215 -2.062 1.00 95.56 83 SER A O 1
ATOM 680 N N . GLU A 1 84 ? -10.560 -0.634 -0.466 1.00 94.06 84 GLU A N 1
ATOM 681 C CA . GLU A 1 84 ? -9.416 -0.906 -1.336 1.00 94.06 84 GLU A CA 1
ATOM 682 C C . GLU A 1 84 ? -8.824 -2.296 -1.059 1.00 94.06 84 GLU A C 1
ATOM 684 O O . GLU A 1 84 ? -8.839 -2.791 0.074 1.00 94.06 84 GLU A O 1
ATOM 689 N N . ILE A 1 85 ? -8.292 -2.928 -2.107 1.00 92.69 85 ILE A N 1
ATOM 690 C CA . ILE A 1 85 ? -7.598 -4.231 -2.047 1.00 92.69 85 ILE A CA 1
ATOM 691 C C . ILE A 1 85 ? -6.098 -4.111 -2.344 1.00 92.69 85 ILE A C 1
ATOM 693 O O . ILE A 1 85 ? -5.347 -5.071 -2.201 1.00 92.69 85 ILE A O 1
ATOM 697 N N . ARG A 1 86 ? -5.655 -2.932 -2.789 1.00 93.12 86 ARG A N 1
ATOM 698 C CA . ARG A 1 86 ? -4.254 -2.621 -3.072 1.00 93.12 86 ARG A CA 1
ATOM 699 C C . ARG A 1 86 ? -3.595 -2.101 -1.794 1.00 93.12 86 ARG A C 1
ATOM 701 O O . ARG A 1 86 ? -4.151 -1.247 -1.115 1.00 93.12 86 ARG A O 1
ATOM 708 N N . TYR A 1 87 ? -2.396 -2.588 -1.481 1.00 95.25 87 TYR A N 1
ATOM 709 C CA . TYR A 1 87 ? -1.685 -2.250 -0.236 1.00 95.25 87 TYR A CA 1
ATOM 710 C C . TYR A 1 87 ? -0.331 -1.579 -0.497 1.00 95.25 87 TYR A C 1
ATOM 712 O O . TYR A 1 87 ? 0.644 -1.839 0.202 1.00 95.25 87 TYR A O 1
ATOM 720 N N . TYR A 1 88 ? -0.241 -0.751 -1.540 1.00 95.25 88 TYR A N 1
ATOM 721 C CA . TYR A 1 88 ? 0.979 0.004 -1.836 1.00 95.25 88 TYR A CA 1
ATOM 722 C C . TYR A 1 88 ? 1.147 1.177 -0.871 1.00 95.25 88 TYR A C 1
ATOM 724 O O . TYR A 1 88 ? 0.163 1.712 -0.350 1.00 95.25 88 TYR A O 1
ATOM 732 N N . VAL A 1 89 ? 2.390 1.611 -0.675 1.00 95.50 89 VAL A N 1
ATOM 733 C CA . VAL A 1 89 ? 2.715 2.817 0.098 1.00 95.50 89 VAL A CA 1
ATOM 734 C C . VAL A 1 89 ? 1.866 4.008 -0.361 1.00 95.50 89 VAL A C 1
ATOM 736 O O . VAL A 1 89 ? 1.662 4.222 -1.553 1.00 95.50 89 VAL A O 1
ATOM 739 N N . GLY A 1 90 ? 1.330 4.764 0.599 1.00 94.44 90 GLY A N 1
ATOM 740 C CA . GLY A 1 90 ? 0.437 5.898 0.351 1.00 94.44 90 GLY A CA 1
ATOM 741 C C . GLY A 1 90 ? -1.047 5.529 0.266 1.00 94.44 90 GLY A C 1
ATOM 742 O O . GLY A 1 90 ? -1.891 6.400 0.484 1.00 94.44 90 GLY A O 1
ATOM 743 N N . THR A 1 91 ? -1.381 4.253 0.047 1.00 95.56 91 THR A N 1
ATOM 744 C CA . THR A 1 91 ? -2.777 3.794 -0.017 1.00 95.56 91 THR A CA 1
ATOM 745 C C . THR A 1 91 ? -3.468 3.941 1.337 1.00 95.56 91 THR A C 1
ATOM 747 O O . THR A 1 91 ? -2.884 3.632 2.379 1.00 95.56 91 THR A O 1
ATOM 750 N N . THR A 1 92 ? -4.724 4.392 1.325 1.00 95.75 92 THR A N 1
ATOM 751 C CA . THR A 1 92 ? -5.574 4.483 2.519 1.00 95.75 92 THR A CA 1
ATOM 752 C C . THR A 1 92 ? -6.786 3.575 2.354 1.00 95.75 92 THR A C 1
ATOM 754 O O . THR A 1 92 ? -7.599 3.782 1.458 1.00 95.75 92 THR A O 1
ATOM 757 N N . VAL A 1 93 ? -6.906 2.577 3.226 1.00 96.31 93 VAL A N 1
ATOM 758 C CA . VAL A 1 93 ? -8.034 1.642 3.273 1.00 96.31 93 VAL A CA 1
ATOM 759 C C . VAL A 1 93 ? -9.047 2.163 4.283 1.00 96.31 93 VAL A C 1
ATOM 761 O O . VAL A 1 93 ? -8.6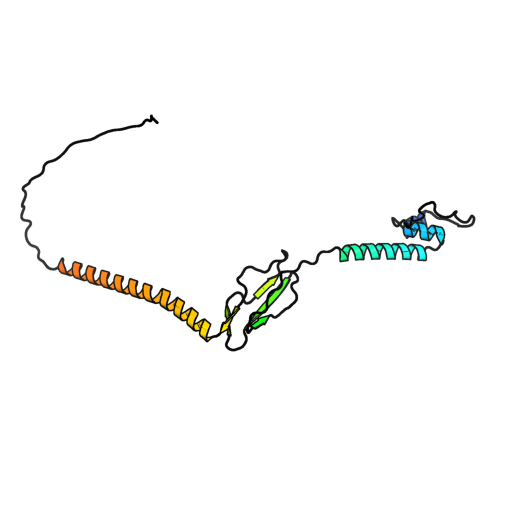99 2.371 5.447 1.00 96.31 93 VAL A O 1
ATOM 764 N N . ARG A 1 94 ? -10.288 2.365 3.838 1.00 95.94 94 ARG A N 1
ATOM 765 C CA . ARG A 1 94 ? -11.422 2.735 4.689 1.00 95.94 94 ARG A CA 1
ATOM 766 C C . ARG A 1 94 ? -12.308 1.533 4.944 1.00 95.94 94 ARG A C 1
ATOM 768 O O . ARG A 1 94 ? -12.542 0.743 4.029 1.00 95.94 94 ARG A O 1
ATOM 775 N N . PHE A 1 95 ? -12.829 1.425 6.153 1.00 96.62 95 PHE A N 1
ATOM 776 C CA . PHE A 1 95 ? -13.709 0.348 6.573 1.00 96.62 95 PHE A CA 1
ATOM 777 C C . PHE A 1 95 ? -15.096 0.886 6.890 1.00 96.62 95 PHE A C 1
ATOM 779 O O . PHE A 1 95 ? -15.241 1.947 7.486 1.00 96.62 95 PHE A O 1
ATOM 786 N N . ALA A 1 96 ? -16.116 0.129 6.509 1.00 96.12 96 ALA A N 1
ATOM 787 C CA . ALA A 1 96 ? -17.503 0.435 6.822 1.00 96.12 96 ALA A CA 1
ATOM 788 C C . ALA A 1 96 ? -18.226 -0.847 7.226 1.00 96.12 96 ALA A C 1
ATOM 790 O O . ALA A 1 96 ? -17.904 -1.920 6.720 1.00 96.12 96 ALA A O 1
ATOM 791 N N . CYS A 1 97 ? -19.193 -0.746 8.129 1.00 97.31 97 CYS A N 1
ATOM 792 C CA . CYS A 1 97 ? -20.031 -1.877 8.516 1.00 97.31 97 CYS A CA 1
ATOM 793 C C . CYS A 1 97 ? -21.331 -1.884 7.717 1.00 97.31 97 CYS A C 1
ATOM 795 O O . CYS A 1 97 ? -21.757 -0.843 7.218 1.00 97.31 97 CYS A O 1
ATOM 797 N N . ASP A 1 98 ? -21.929 -3.062 7.572 1.00 97.31 98 ASP A N 1
ATOM 798 C CA . ASP A 1 98 ? -23.258 -3.196 6.986 1.00 97.31 98 ASP A CA 1
ATOM 799 C C . ASP A 1 98 ? -24.331 -2.677 7.960 1.00 97.31 98 ASP A C 1
ATOM 801 O O . ASP A 1 98 ? -24.082 -2.490 9.158 1.00 97.31 98 ASP A O 1
ATOM 805 N N . ASP A 1 99 ? -25.539 -2.442 7.450 1.00 96.56 99 ASP A N 1
ATOM 806 C CA . ASP A 1 99 ? -26.637 -1.907 8.253 1.00 96.56 99 ASP A CA 1
ATOM 807 C C . ASP A 1 99 ? -26.954 -2.812 9.453 1.00 96.56 99 ASP A C 1
ATOM 809 O O . ASP A 1 99 ? -26.962 -4.040 9.367 1.00 96.56 99 ASP A O 1
ATOM 813 N N . GLY A 1 100 ? -27.205 -2.194 10.609 1.00 95.75 100 GLY A N 1
ATOM 814 C CA . GLY A 1 100 ? -27.416 -2.914 11.869 1.00 95.75 100 GLY A CA 1
ATOM 815 C C . GLY A 1 100 ? -26.132 -3.263 12.634 1.00 95.75 100 GLY A C 1
ATOM 816 O O . GLY A 1 100 ? -26.221 -3.744 13.769 1.00 95.75 100 GLY A O 1
ATOM 817 N N . TYR A 1 101 ? -24.957 -2.968 12.070 1.00 97.19 101 TYR A N 1
ATOM 818 C CA . TYR A 1 101 ? -23.654 -3.148 12.708 1.00 97.19 101 TYR A CA 1
ATOM 819 C C . TYR A 1 101 ? -22.946 -1.807 12.939 1.00 97.19 101 TYR A C 1
ATOM 821 O O . TYR A 1 101 ? -23.175 -0.817 12.248 1.00 97.19 101 TYR A O 1
ATOM 829 N N . ARG A 1 102 ? -22.055 -1.774 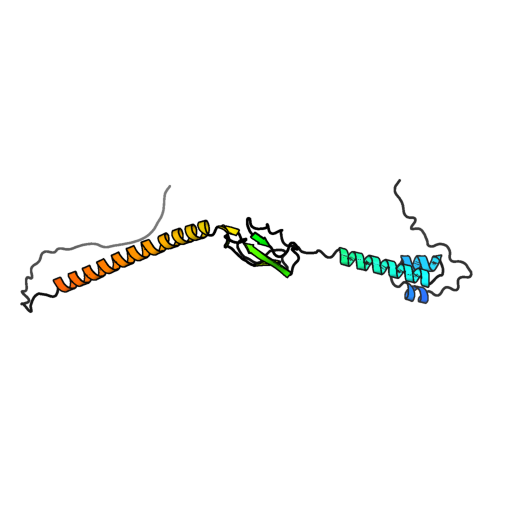13.932 1.00 95.75 102 ARG A N 1
ATOM 830 C CA . ARG A 1 102 ? -21.223 -0.618 14.278 1.00 95.75 102 ARG A CA 1
ATOM 831 C C . ARG A 1 102 ? -19.752 -0.969 14.209 1.00 95.75 102 ARG A C 1
ATOM 833 O O . ARG A 1 102 ? -19.342 -2.042 14.654 1.00 95.75 102 ARG A O 1
ATOM 840 N N . LEU A 1 103 ? -18.976 -0.023 13.689 1.00 95.62 103 LEU A N 1
ATOM 841 C CA . LEU A 1 103 ? -17.530 -0.129 13.591 1.00 95.62 103 LEU A CA 1
ATOM 842 C C . LEU A 1 103 ? -16.891 0.153 14.952 1.00 95.62 103 LEU A C 1
ATOM 844 O O . LEU A 1 103 ? -17.143 1.184 15.572 1.00 95.62 103 LEU A O 1
ATOM 848 N N . VAL A 1 104 ? -16.055 -0.774 15.403 1.00 94.50 104 VAL A N 1
ATOM 849 C CA . VAL A 1 104 ? -15.226 -0.653 16.602 1.00 94.50 104 VAL A CA 1
ATOM 850 C C . VAL A 1 104 ? -13.773 -0.799 16.180 1.00 94.50 104 VAL A C 1
ATOM 852 O O . VAL A 1 104 ? -13.399 -1.822 15.614 1.00 94.50 104 VAL A O 1
ATOM 855 N N . GLY A 1 105 ? -12.960 0.218 16.455 1.00 93.19 105 GLY A N 1
ATOM 856 C CA . GLY A 1 105 ? -11.567 0.301 16.011 1.00 93.19 105 GLY A CA 1
ATOM 857 C C . GLY A 1 105 ? -11.343 1.489 15.079 1.00 93.19 105 GLY A C 1
ATOM 858 O O . GLY A 1 105 ? -12.111 2.451 15.094 1.00 93.19 105 GLY A O 1
ATOM 859 N N . TYR A 1 106 ? -10.276 1.433 14.282 1.00 94.62 106 TYR A N 1
ATOM 860 C CA . TYR A 1 106 ? -9.908 2.520 13.375 1.00 94.62 106 TYR A CA 1
ATOM 861 C C . TYR A 1 106 ? -10.608 2.371 12.027 1.00 94.62 106 TYR A C 1
ATOM 863 O O . TYR A 1 106 ? -10.397 1.393 11.315 1.00 94.62 106 TYR A O 1
ATOM 871 N N . GLU A 1 107 ? -11.393 3.378 11.650 1.00 94.88 107 GLU A N 1
ATOM 872 C CA . GLU A 1 107 ? -12.098 3.421 10.363 1.00 94.88 107 GLU A CA 1
ATOM 873 C C . GLU A 1 107 ? -11.133 3.440 9.168 1.00 94.88 107 GLU A C 1
ATOM 875 O O . GLU A 1 107 ? -11.434 2.885 8.115 1.00 94.88 107 GLU A O 1
ATOM 880 N N . ASN A 1 108 ? -9.957 4.055 9.330 1.00 95.00 108 ASN A N 1
ATOM 881 C CA . ASN A 1 108 ? -9.006 4.296 8.250 1.00 95.00 108 ASN A CA 1
ATOM 882 C C . ASN A 1 108 ? -7.612 3.772 8.605 1.00 95.00 108 ASN A C 1
ATOM 884 O O . ASN A 1 108 ? -7.085 4.047 9.685 1.00 95.00 108 ASN A O 1
ATOM 888 N N . ARG A 1 109 ? -6.981 3.068 7.662 1.00 95.25 109 ARG A N 1
ATOM 889 C CA . ARG A 1 109 ? -5.608 2.556 7.771 1.00 95.25 109 ARG A CA 1
ATOM 890 C C . ARG A 1 109 ? -4.794 3.041 6.581 1.00 95.25 109 ARG A C 1
ATOM 892 O O . ARG A 1 109 ? -5.183 2.811 5.440 1.00 95.25 109 ARG A O 1
ATOM 899 N N . ARG A 1 110 ? -3.663 3.707 6.825 1.00 95.81 110 ARG A N 1
ATOM 900 C CA . ARG A 1 110 ? -2.774 4.211 5.761 1.00 95.81 110 ARG A CA 1
ATOM 901 C C . ARG A 1 110 ? -1.481 3.410 5.696 1.00 95.81 110 ARG A C 1
ATOM 903 O O . ARG A 1 110 ? -0.833 3.232 6.724 1.00 95.81 110 ARG A O 1
ATOM 910 N N . CYS A 1 111 ? -1.101 2.952 4.506 1.00 96.25 111 CYS A N 1
ATOM 911 C CA . CYS A 1 111 ? 0.152 2.235 4.297 1.00 96.25 111 CYS A CA 1
ATOM 912 C C . CYS A 1 111 ? 1.320 3.228 4.275 1.00 96.25 111 CYS A C 1
ATOM 914 O O . CYS A 1 111 ? 1.371 4.124 3.426 1.00 96.25 111 CYS A O 1
ATOM 916 N N . ARG A 1 112 ? 2.231 3.103 5.242 1.00 95.56 112 ARG A N 1
ATOM 917 C CA . ARG A 1 112 ? 3.398 3.981 5.393 1.00 95.56 112 ARG A CA 1
ATOM 918 C C . ARG A 1 112 ? 4.559 3.499 4.531 1.00 95.56 112 ARG A C 1
ATOM 920 O O . ARG A 1 112 ? 4.618 2.332 4.159 1.00 95.56 112 ARG A O 1
ATOM 927 N N . GLU A 1 113 ? 5.526 4.384 4.296 1.00 94.38 113 GLU A N 1
ATOM 928 C CA . GLU A 1 113 ? 6.773 4.072 3.575 1.00 94.38 113 GLU A CA 1
ATOM 929 C C . GLU A 1 113 ? 7.569 2.929 4.217 1.00 94.38 113 GLU A C 1
ATOM 931 O O . GLU A 1 113 ? 8.295 2.220 3.533 1.00 94.38 113 GLU A O 1
ATOM 936 N N . THR A 1 114 ? 7.361 2.681 5.514 1.00 93.69 114 THR A N 1
ATOM 937 C CA . THR A 1 114 ? 7.951 1.551 6.244 1.00 93.69 114 THR A CA 1
ATOM 938 C C . THR A 1 114 ? 7.355 0.189 5.865 1.00 93.69 114 THR A C 1
ATOM 940 O O . THR A 1 114 ? 7.762 -0.815 6.436 1.00 93.69 114 THR A O 1
ATOM 943 N N . GLY A 1 115 ? 6.337 0.132 4.997 1.00 93.94 115 GLY A N 1
ATOM 944 C CA . GLY A 1 115 ? 5.607 -1.104 4.685 1.00 93.94 115 GLY A CA 1
ATOM 945 C C . GLY A 1 115 ? 4.691 -1.579 5.815 1.00 93.94 115 GLY A C 1
ATOM 946 O O . GLY A 1 115 ? 4.302 -2.740 5.854 1.00 93.94 115 GLY A O 1
ATOM 947 N N . LEU A 1 116 ? 4.334 -0.687 6.743 1.00 95.19 116 LEU A N 1
ATOM 948 C CA . LEU A 1 116 ? 3.423 -0.977 7.851 1.00 95.19 116 LEU A CA 1
ATOM 949 C C . LEU A 1 116 ? 2.215 -0.044 7.809 1.00 95.19 116 LEU A C 1
ATOM 951 O O . LEU A 1 116 ? 2.310 1.111 7.382 1.00 95.19 116 LEU A O 1
ATOM 955 N N . TRP A 1 117 ? 1.078 -0.538 8.290 1.00 95.69 117 TRP A N 1
ATOM 956 C CA . TRP A 1 117 ? -0.112 0.285 8.471 1.00 95.69 117 TRP A CA 1
ATOM 957 C C . TRP A 1 117 ? 0.102 1.346 9.555 1.00 95.69 117 TRP A C 1
ATOM 959 O O . TRP A 1 117 ? 0.881 1.165 10.492 1.00 95.69 117 TRP A O 1
ATOM 969 N N . SER A 1 118 ? -0.604 2.471 9.428 1.00 95.31 118 SER A N 1
ATOM 970 C CA . SER A 1 118 ? -0.721 3.486 10.478 1.00 95.31 118 SER A CA 1
ATOM 971 C C . SER A 1 118 ? -1.148 2.847 11.797 1.00 95.31 118 SER A C 1
ATOM 973 O O . SER A 1 118 ? -1.922 1.897 11.777 1.00 95.31 118 SER A O 1
ATOM 975 N N . TRP A 1 119 ? -0.687 3.372 12.933 1.00 93.19 119 TRP A N 1
ATOM 976 C CA . TRP A 1 119 ? -1.019 2.823 14.251 1.00 93.19 119 TRP A CA 1
ATOM 977 C C . TRP A 1 119 ? -2.537 2.707 14.476 1.00 93.19 119 TRP A C 1
ATOM 979 O O . TRP A 1 119 ? -3.314 3.494 13.935 1.00 93.19 119 TRP A O 1
ATOM 989 N N . GLY A 1 120 ? -2.949 1.701 15.248 1.00 90.88 120 GLY A N 1
ATOM 990 C CA . GLY A 1 120 ? -4.346 1.486 15.616 1.00 90.88 120 GLY A CA 1
ATOM 991 C C . GLY A 1 120 ? -4.756 0.015 15.657 1.00 90.88 120 GLY A C 1
ATOM 992 O O . GLY A 1 120 ? -4.055 -0.853 15.132 1.00 90.88 120 GLY A O 1
ATOM 993 N N . VAL A 1 121 ? -5.905 -0.240 16.279 1.00 91.56 121 VAL A N 1
ATOM 994 C CA . VAL A 1 121 ? -6.563 -1.552 16.332 1.00 91.56 121 VAL A CA 1
ATOM 995 C C . VAL A 1 121 ? -7.375 -1.771 15.056 1.00 91.56 121 VAL A C 1
ATOM 997 O O . VAL A 1 121 ? -8.074 -0.860 14.601 1.00 91.56 121 VAL A O 1
ATOM 1000 N N . ASP A 1 122 ? -7.288 -2.975 14.493 1.00 91.38 122 ASP A N 1
ATOM 1001 C CA . ASP A 1 122 ? -8.029 -3.330 13.286 1.00 91.38 122 ASP A CA 1
ATOM 1002 C C . ASP A 1 122 ? -9.550 -3.265 13.524 1.00 91.38 122 ASP A C 1
ATOM 1004 O O . ASP A 1 122 ? -10.031 -3.656 14.595 1.00 91.38 122 ASP A O 1
ATOM 1008 N N . PRO A 1 123 ? -10.321 -2.761 12.548 1.00 94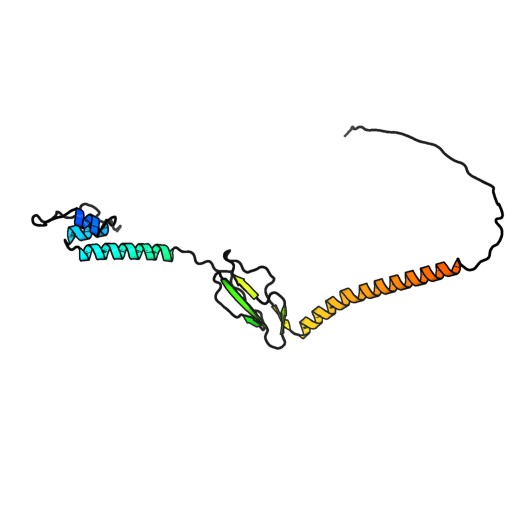.56 123 PRO A N 1
ATOM 1009 C CA . PRO A 1 123 ? -11.744 -2.538 12.730 1.00 94.56 123 PRO A CA 1
ATOM 1010 C C . PRO A 1 123 ? -12.529 -3.846 12.754 1.00 94.56 123 PRO A C 1
ATOM 1012 O O . PRO A 1 123 ? -12.339 -4.744 11.933 1.00 94.56 123 PRO A O 1
ATOM 1015 N N . GLN A 1 124 ? -13.484 -3.911 13.673 1.00 95.69 124 GLN A N 1
ATOM 1016 C CA . GLN A 1 124 ? -14.468 -4.977 13.773 1.00 95.69 124 GLN A CA 1
ATOM 1017 C C . GLN A 1 124 ? -15.869 -4.392 13.667 1.00 95.69 124 GLN A C 1
ATOM 1019 O O . GLN A 1 124 ? -16.153 -3.331 14.220 1.00 95.69 124 GLN A O 1
ATOM 1024 N N . CYS A 1 125 ? -16.757 -5.109 12.989 1.00 96.94 125 CYS A N 1
ATOM 1025 C CA . CYS A 1 125 ? -18.170 -4.773 12.955 1.00 96.94 125 CYS A CA 1
ATOM 1026 C C . CYS A 1 125 ? -18.905 -5.659 13.952 1.00 96.94 125 CYS A C 1
ATOM 1028 O O . CYS A 1 125 ? -18.881 -6.88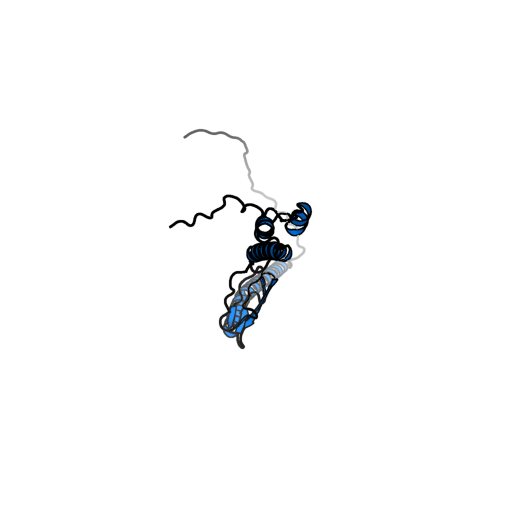6 13.845 1.00 96.94 125 CYS A O 1
ATOM 1030 N N . ILE A 1 126 ? -19.540 -5.033 14.937 1.00 96.25 126 ILE A N 1
ATOM 1031 C CA . ILE A 1 126 ? -20.368 -5.725 15.927 1.00 96.25 126 ILE A CA 1
ATOM 1032 C C . ILE A 1 126 ? -21.817 -5.287 15.789 1.00 96.25 126 ILE A C 1
ATOM 1034 O O . ILE A 1 126 ? -22.085 -4.160 15.378 1.00 96.25 126 ILE A O 1
ATOM 1038 N N . SER A 1 127 ? -22.753 -6.178 16.109 1.00 96.88 127 SER A N 1
ATOM 1039 C CA . SER A 1 127 ? -24.176 -5.862 16.006 1.00 96.88 127 SER A CA 1
ATOM 1040 C C . SER A 1 127 ? -24.542 -4.703 16.940 1.00 96.88 127 SER A C 1
ATOM 1042 O O . SER A 1 127 ? -23.930 -4.517 17.998 1.00 96.88 127 SER A O 1
ATOM 1044 N N . ASN A 1 128 ? -25.569 -3.930 16.583 1.00 95.00 128 ASN A N 1
ATOM 1045 C CA . ASN A 1 128 ? -26.095 -2.872 17.449 1.00 95.00 128 ASN A CA 1
ATOM 1046 C C . ASN A 1 128 ? -26.452 -3.390 18.854 1.00 95.00 128 ASN A C 1
ATOM 1048 O O . ASN A 1 128 ? -26.176 -2.712 19.842 1.00 95.00 128 ASN A O 1
ATOM 1052 N N . GLY A 1 129 ? -27.014 -4.600 18.955 1.00 94.25 129 GLY A N 1
ATOM 1053 C CA . GLY A 1 129 ? -27.346 -5.221 20.239 1.00 94.25 129 GLY A CA 1
ATOM 1054 C C . GLY A 1 129 ? -26.111 -5.494 21.100 1.00 94.25 129 GLY A C 1
ATOM 1055 O O . GLY A 1 129 ? -26.086 -5.136 22.277 1.00 94.25 129 GLY A O 1
ATOM 1056 N N . ASP A 1 130 ? -25.055 -6.060 20.512 1.00 94.00 130 ASP A N 1
ATOM 1057 C CA . ASP A 1 130 ? -23.806 -6.339 21.233 1.00 94.00 130 ASP A CA 1
ATOM 1058 C C . ASP A 1 130 ? -23.057 -5.059 21.606 1.00 94.00 130 ASP A C 1
ATOM 1060 O O . ASP A 1 130 ? -22.456 -4.973 22.679 1.00 94.00 130 ASP A O 1
ATOM 1064 N N . TYR A 1 131 ? -23.132 -4.034 20.755 1.00 94.25 131 TYR A N 1
ATOM 1065 C CA . TYR A 1 131 ? -22.589 -2.714 21.053 1.00 94.25 131 TYR A CA 1
ATOM 1066 C C . TYR A 1 131 ? -23.272 -2.080 22.271 1.00 94.25 131 TYR A C 1
ATOM 1068 O O . TYR A 1 131 ? -22.588 -1.626 23.189 1.00 94.25 131 TYR A O 1
ATOM 1076 N N . ILE A 1 132 ? -24.609 -2.109 22.327 1.00 92.75 132 ILE A N 1
ATOM 1077 C CA . ILE A 1 132 ? -25.370 -1.586 23.472 1.00 92.75 132 ILE A CA 1
ATOM 1078 C C . ILE A 1 132 ? -25.026 -2.364 24.745 1.00 92.75 132 ILE A C 1
ATOM 1080 O O . ILE A 1 132 ? -24.768 -1.749 25.776 1.00 92.75 132 ILE A O 1
ATOM 1084 N N . ARG A 1 133 ? -24.935 -3.700 24.683 1.00 93.50 133 ARG A N 1
ATOM 1085 C CA . ARG A 1 133 ? -24.526 -4.528 25.834 1.00 93.50 133 ARG A CA 1
ATOM 1086 C C . ARG A 1 133 ? -23.146 -4.138 26.368 1.00 93.50 133 ARG A C 1
ATOM 1088 O O . ARG A 1 133 ? -22.986 -4.011 27.581 1.00 93.50 133 ARG A O 1
ATOM 1095 N N . LYS A 1 134 ? -22.169 -3.895 25.484 1.00 90.94 134 LYS A N 1
ATOM 1096 C CA . LYS A 1 134 ? -20.834 -3.411 25.880 1.00 90.94 134 LYS A CA 1
ATOM 1097 C C . LYS A 1 134 ? -20.902 -2.049 26.571 1.00 90.94 134 LYS A C 1
ATOM 1099 O O . LYS A 1 134 ? -20.286 -1.880 27.620 1.00 90.94 134 LYS A O 1
ATOM 1104 N N . ILE A 1 135 ? -21.658 -1.099 26.016 1.00 91.25 135 ILE A N 1
ATOM 1105 C CA . ILE A 1 135 ? -21.812 0.237 26.611 1.00 91.25 135 ILE A CA 1
ATOM 1106 C C . ILE A 1 135 ? -22.469 0.158 27.986 1.00 91.25 135 ILE A C 1
ATOM 1108 O O . ILE A 1 135 ? -21.961 0.767 28.922 1.00 91.25 135 ILE A O 1
ATOM 1112 N N . VAL A 1 136 ? -23.565 -0.593 28.120 1.00 93.56 136 VAL A N 1
ATOM 1113 C CA . VAL A 1 136 ? -24.294 -0.731 29.389 1.00 93.56 136 VAL A CA 1
ATOM 1114 C C . VAL A 1 136 ? -23.413 -1.383 30.456 1.00 93.56 136 VAL A C 1
ATOM 1116 O O . VAL A 1 136 ? -23.401 -0.932 31.597 1.00 93.56 136 VAL A O 1
ATOM 1119 N N . GLY A 1 137 ? -22.621 -2.394 30.091 1.00 91.56 137 GLY A N 1
ATOM 1120 C CA . GLY A 1 137 ? -21.665 -3.008 31.015 1.00 91.56 137 GLY A CA 1
ATOM 1121 C C . GLY A 1 137 ? -20.617 -2.015 31.533 1.00 91.56 137 GLY A C 1
ATOM 1122 O O . GLY A 1 137 ? -20.371 -1.948 32.735 1.00 91.56 137 GLY A O 1
ATOM 1123 N N . ILE A 1 138 ? -20.038 -1.202 30.643 1.00 90.00 138 ILE A N 1
ATOM 1124 C CA . ILE A 1 138 ? -19.032 -0.195 31.016 1.00 90.00 138 ILE A CA 1
ATOM 1125 C C . ILE A 1 138 ? -19.662 0.928 31.851 1.00 90.00 138 ILE A C 1
ATOM 1127 O O . ILE A 1 138 ? -19.091 1.336 32.863 1.00 90.00 138 ILE A O 1
ATOM 1131 N N . SER A 1 139 ? -20.839 1.422 31.460 1.00 91.69 139 SER A N 1
ATOM 1132 C CA . SER A 1 139 ? -21.496 2.527 32.159 1.00 91.69 139 SER A CA 1
ATOM 1133 C C . SER A 1 139 ? -21.946 2.122 33.559 1.00 91.69 139 SER A C 1
ATOM 1135 O O . SER A 1 139 ? -21.667 2.852 34.504 1.00 91.69 139 SER A O 1
ATOM 1137 N N . LEU A 1 140 ? -22.542 0.940 33.738 1.00 92.44 140 LEU A N 1
ATOM 1138 C CA . LEU A 1 140 ? -22.893 0.430 35.066 1.00 92.44 140 LEU A CA 1
ATOM 1139 C C . LEU A 1 140 ? -21.648 0.210 35.933 1.00 92.44 140 LEU A C 1
ATOM 1141 O O . LEU A 1 140 ? -21.662 0.557 37.112 1.00 92.44 140 LEU A O 1
ATOM 1145 N N . GLY A 1 141 ? -20.556 -0.285 35.345 1.00 93.38 141 GLY A N 1
ATOM 1146 C CA . GLY A 1 141 ? -19.291 -0.499 36.049 1.00 93.38 141 GLY A CA 1
ATOM 1147 C C . GLY A 1 141 ? -18.635 0.779 36.582 1.00 93.38 141 GLY A C 1
ATOM 1148 O O . GLY A 1 141 ? -17.926 0.714 37.579 1.00 93.38 141 GLY A O 1
ATOM 1149 N N . ILE A 1 142 ? -18.885 1.939 35.964 1.00 93.62 142 ILE A N 1
ATOM 1150 C CA . ILE A 1 142 ? -18.311 3.231 36.385 1.00 93.62 142 ILE A CA 1
ATOM 1151 C C . ILE A 1 142 ? -19.312 4.045 37.211 1.00 93.62 142 ILE A C 1
ATOM 1153 O O . ILE A 1 142 ? -18.961 4.627 38.235 1.00 93.62 142 ILE A O 1
ATOM 1157 N N . VAL A 1 143 ? -20.574 4.086 36.795 1.00 95.19 143 VAL A N 1
ATOM 1158 C CA . VAL A 1 143 ? -21.592 4.945 37.408 1.00 95.19 143 VAL A CA 1
ATOM 1159 C C . VAL A 1 143 ? -22.002 4.426 38.785 1.00 95.19 143 VAL A C 1
ATOM 1161 O O . VAL A 1 143 ? -22.107 5.219 39.717 1.00 95.19 143 VAL A O 1
ATOM 1164 N N . LEU A 1 144 ? -22.170 3.110 38.958 1.00 94.19 144 LEU A N 1
ATOM 1165 C CA . LEU A 1 144 ? -22.539 2.530 40.254 1.00 94.19 144 LEU A CA 1
ATOM 1166 C C . LEU A 1 144 ? -21.521 2.842 41.365 1.00 94.19 144 LEU A C 1
ATOM 1168 O O . LEU A 1 144 ? -21.943 3.360 42.400 1.00 94.19 144 LEU A O 1
ATOM 1172 N N . PRO A 1 145 ? -20.202 2.613 41.199 1.00 95.56 145 PRO A N 1
ATOM 1173 C CA . PRO A 1 145 ? -19.242 2.950 42.247 1.00 95.56 145 PRO A CA 1
ATOM 1174 C C . PRO A 1 145 ? -19.131 4.457 42.493 1.00 95.56 145 PRO A C 1
ATOM 1176 O O . PRO A 1 145 ? -19.000 4.860 43.644 1.00 95.56 145 PRO A O 1
ATOM 1179 N N . VAL A 1 146 ? -19.242 5.307 41.466 1.00 96.44 146 VAL A N 1
ATOM 1180 C CA . VAL A 1 146 ? -19.229 6.770 41.653 1.00 96.44 146 VAL A CA 1
ATOM 1181 C C . VAL A 1 146 ? -20.436 7.234 42.470 1.00 96.44 146 VAL A C 1
ATOM 1183 O O . VAL A 1 146 ? -20.280 8.039 43.388 1.00 96.44 146 VAL A O 1
ATOM 1186 N N . ILE A 1 147 ? -21.624 6.690 42.193 1.00 96.25 147 ILE A N 1
ATOM 1187 C CA . ILE A 1 147 ? -22.830 6.975 42.979 1.00 96.25 147 ILE A CA 1
ATOM 1188 C C . ILE A 1 147 ? -22.650 6.490 44.420 1.00 96.25 147 ILE A C 1
ATOM 1190 O O . ILE A 1 147 ? -22.930 7.245 45.348 1.00 96.25 147 ILE A O 1
ATOM 1194 N N . ILE A 1 148 ? -22.135 5.274 44.626 1.00 96.12 148 ILE A N 1
ATOM 1195 C CA . ILE A 1 148 ? -21.889 4.724 45.966 1.00 96.12 148 ILE A CA 1
ATOM 1196 C C . ILE A 1 148 ? -20.913 5.615 46.747 1.00 96.12 148 ILE A C 1
ATOM 1198 O O . ILE A 1 148 ? -21.207 6.000 47.877 1.00 96.12 148 ILE A O 1
ATOM 1202 N N . LEU A 1 149 ? -19.789 6.009 46.145 1.00 96.38 149 LEU A N 1
ATOM 1203 C CA . LEU A 1 149 ? -18.809 6.897 46.775 1.00 96.38 149 LEU A CA 1
ATOM 1204 C C . LEU A 1 149 ? -19.393 8.284 47.078 1.00 96.38 149 LEU A C 1
ATOM 1206 O O . LEU A 1 149 ? -19.145 8.828 48.155 1.00 96.38 149 LEU A O 1
ATOM 1210 N N . GLY A 1 150 ? -20.205 8.837 46.175 1.00 96.69 150 GLY A N 1
ATOM 1211 C CA . GLY A 1 150 ? -20.904 10.105 46.386 1.00 96.69 150 GLY A CA 1
ATOM 1212 C C . GLY A 1 150 ? -21.887 10.042 47.556 1.00 96.69 150 GLY A C 1
ATOM 1213 O O . GLY A 1 150 ? -21.877 10.917 48.420 1.00 96.69 150 GLY A O 1
ATOM 1214 N N . VAL A 1 151 ? -22.680 8.972 47.645 1.00 96.75 151 VAL A N 1
ATOM 1215 C CA . VAL A 1 151 ? -23.616 8.748 48.757 1.00 96.75 151 VAL A CA 1
ATOM 1216 C C . VAL A 1 151 ? -22.864 8.597 50.079 1.00 96.75 151 VAL A C 1
ATOM 1218 O O . VAL A 1 151 ? -23.226 9.249 51.058 1.00 96.75 151 VAL A O 1
ATOM 1221 N N . LEU A 1 152 ? -21.782 7.812 50.111 1.00 96.19 152 LEU A N 1
ATOM 1222 C CA . LEU A 1 152 ? -20.940 7.666 51.302 1.00 96.19 152 LEU A CA 1
ATOM 1223 C C . LEU A 1 152 ? -20.342 9.010 51.740 1.00 96.19 152 LEU A C 1
ATOM 1225 O O . LEU A 1 152 ? -20.356 9.334 52.927 1.00 96.19 152 LEU A O 1
ATOM 1229 N N . PHE A 1 153 ? -19.883 9.832 50.796 1.00 96.38 153 PHE A N 1
ATOM 1230 C CA . PHE A 1 153 ? -19.373 11.170 51.085 1.00 96.38 153 PHE A CA 1
ATOM 1231 C C . PHE A 1 153 ? -20.458 12.099 51.648 1.00 96.38 153 PHE A C 1
ATOM 1233 O O . PHE A 1 153 ? -20.232 12.767 52.659 1.00 96.38 153 PHE A O 1
ATOM 1240 N N . CYS A 1 154 ? -21.652 12.111 51.051 1.00 96.06 154 CYS A N 1
ATOM 1241 C CA . CYS A 1 154 ? -22.790 12.881 51.551 1.00 96.06 154 CYS A CA 1
ATOM 1242 C C . CYS A 1 154 ? -23.190 12.449 52.966 1.00 96.06 154 CYS A C 1
ATOM 1244 O O . CYS A 1 154 ? -23.391 13.303 53.828 1.00 96.06 154 CYS A O 1
ATOM 1246 N N . ILE A 1 155 ? -23.249 11.141 53.231 1.00 95.81 155 ILE A N 1
ATOM 1247 C CA . ILE A 1 155 ? -23.534 10.602 54.566 1.00 95.81 155 ILE A CA 1
ATOM 1248 C C . ILE A 1 155 ? -22.464 11.064 55.561 1.00 95.81 155 ILE A C 1
ATOM 1250 O O . ILE A 1 155 ? -22.812 11.608 56.608 1.00 95.81 155 ILE A O 1
ATOM 1254 N N . CYS A 1 156 ? -21.178 10.936 55.224 1.00 94.88 156 CYS A N 1
ATOM 1255 C CA . CYS A 1 156 ? -20.074 11.424 56.053 1.00 94.88 156 CYS A CA 1
ATOM 1256 C C . CYS A 1 156 ? -20.176 12.931 56.331 1.00 94.88 156 CYS A C 1
ATOM 1258 O O . CYS A 1 156 ? -19.973 13.367 57.463 1.00 94.88 156 CYS A O 1
ATOM 1260 N N . MET A 1 157 ? -20.520 13.740 55.326 1.00 94.00 157 MET A N 1
ATOM 1261 C CA . MET A 1 157 ? -20.713 15.184 55.480 1.00 94.00 157 MET A CA 1
ATOM 1262 C C . MET A 1 157 ? -21.890 15.499 56.402 1.00 94.00 157 MET A C 1
ATOM 1264 O O . MET A 1 157 ? -21.747 16.303 57.319 1.00 94.00 157 MET A O 1
ATOM 1268 N N . ILE A 1 158 ? -23.032 14.833 56.223 1.00 92.50 158 ILE A N 1
ATOM 1269 C CA . ILE A 1 158 ? -24.206 15.005 57.087 1.00 92.50 158 ILE A CA 1
ATOM 1270 C C . ILE A 1 158 ? -23.874 14.589 58.523 1.00 92.50 158 ILE A C 1
ATOM 1272 O O . ILE A 1 158 ? -24.203 15.317 59.459 1.00 92.50 158 ILE A O 1
ATOM 1276 N N . GLN A 1 159 ? -23.186 13.464 58.719 1.00 88.88 159 GLN A N 1
ATOM 1277 C CA . GLN A 1 159 ? -22.755 13.008 60.041 1.00 88.88 159 GLN A CA 1
ATOM 1278 C C . GLN A 1 159 ? -21.785 13.997 60.689 1.00 88.88 159 GLN A C 1
ATOM 1280 O O . GLN A 1 159 ? -21.996 14.370 61.839 1.00 88.88 159 GLN A O 1
ATOM 1285 N N . ARG A 1 160 ? -20.789 14.507 59.954 1.00 88.06 160 ARG A N 1
ATOM 1286 C CA . ARG A 1 160 ? -19.887 15.562 60.443 1.00 88.06 160 ARG A CA 1
ATOM 1287 C C . ARG A 1 160 ? -20.643 16.828 60.818 1.00 88.06 160 ARG A C 1
ATOM 1289 O O . ARG A 1 160 ? -20.346 17.413 61.851 1.00 88.06 160 ARG A O 1
ATOM 1296 N N . LEU A 1 161 ? -21.632 17.242 60.026 1.00 82.38 161 LEU A N 1
ATOM 1297 C CA . LEU A 1 161 ? -22.459 18.416 60.319 1.00 82.38 161 LEU A CA 1
ATOM 1298 C C . LEU A 1 161 ? -23.356 18.203 61.547 1.00 82.38 161 LEU A C 1
ATOM 1300 O O . LEU A 1 161 ? -23.522 19.127 62.341 1.00 82.38 161 LEU A O 1
ATOM 1304 N N . ARG A 1 162 ? -23.905 16.997 61.744 1.00 82.75 162 ARG A N 1
ATOM 1305 C CA . ARG A 1 162 ? -24.687 16.644 62.943 1.00 82.75 162 ARG A CA 1
ATOM 1306 C C . ARG A 1 162 ? -23.803 16.551 64.185 1.00 82.75 162 ARG A C 1
ATOM 1308 O O . ARG A 1 162 ? -24.161 17.140 65.198 1.00 82.75 162 ARG A O 1
ATOM 1315 N N . TYR A 1 163 ? -22.634 15.921 64.076 1.00 72.69 163 TYR A N 1
ATOM 1316 C CA . TYR A 1 163 ? -21.604 15.908 65.116 1.00 72.69 163 TYR A CA 1
ATOM 1317 C C . TYR A 1 163 ? -21.163 17.334 65.466 1.00 72.69 163 TYR A C 1
ATOM 1319 O O . TYR A 1 163 ? -20.994 17.655 66.640 1.00 72.69 163 TYR A O 1
ATOM 1327 N N . ARG A 1 164 ? -21.066 18.227 64.462 1.00 71.12 164 ARG A N 1
ATOM 1328 C CA . ARG A 1 164 ? -20.767 19.648 64.675 1.00 71.12 164 ARG A CA 1
ATOM 1329 C C . ARG A 1 164 ? -21.839 20.390 65.452 1.00 71.12 164 ARG A C 1
ATOM 1331 O O . ARG A 1 164 ? -21.515 21.174 66.326 1.00 71.12 164 ARG A O 1
ATOM 1338 N N . LYS A 1 165 ? -23.110 20.130 65.150 1.00 64.31 165 LYS A N 1
ATOM 1339 C CA . LYS A 1 165 ? -24.239 20.733 65.868 1.00 64.31 165 LYS A CA 1
ATOM 1340 C C . LYS A 1 165 ? -24.387 20.190 67.293 1.00 64.31 165 LYS A C 1
ATOM 1342 O O . LYS A 1 165 ? -24.696 20.973 68.179 1.00 64.31 165 LYS A O 1
ATOM 1347 N N . GLN A 1 166 ? -24.131 18.899 67.527 1.00 56.88 166 GLN A N 1
ATOM 1348 C CA . GLN A 1 166 ? -24.223 18.294 68.865 1.00 56.88 166 GLN A CA 1
ATOM 1349 C C . GLN A 1 166 ? -23.184 18.838 69.857 1.00 56.88 166 GLN A C 1
ATOM 1351 O O . GLN A 1 166 ? -23.489 18.930 71.038 1.00 56.88 166 GLN A O 1
ATOM 1356 N N . HIS A 1 167 ? -21.998 19.259 69.402 1.00 53.44 167 HIS A N 1
ATOM 1357 C CA . HIS A 1 167 ? -21.038 19.962 70.266 1.00 53.44 167 HIS A CA 1
ATOM 1358 C C . HIS A 1 167 ? -21.232 21.487 70.316 1.00 53.44 167 HIS A C 1
ATOM 1360 O O . HIS A 1 167 ? -20.440 22.178 70.950 1.00 53.44 167 HIS A O 1
ATOM 1366 N N . TRP A 1 168 ? -22.247 22.030 69.634 1.00 45.84 168 TRP A N 1
ATOM 1367 C CA . TRP A 1 168 ? -22.510 23.473 69.533 1.00 45.84 168 TRP A CA 1
ATOM 1368 C C . TRP A 1 168 ? -23.859 23.861 70.156 1.00 45.84 168 TRP A C 1
ATOM 1370 O O . TRP A 1 168 ? -24.543 24.758 69.671 1.00 45.84 168 TRP A O 1
ATOM 1380 N N . THR A 1 169 ? -24.256 23.179 71.233 1.00 51.72 169 THR A N 1
ATOM 1381 C CA . THR A 1 169 ? -25.372 23.584 72.103 1.00 51.72 169 THR A CA 1
ATOM 1382 C C . THR A 1 169 ? -25.014 23.304 73.569 1.00 51.72 169 THR A C 1
ATOM 1384 O O . THR A 1 169 ? -25.269 22.209 74.062 1.00 51.72 169 THR A O 1
ATOM 1387 N N . GLY A 1 170 ? -24.389 24.280 74.245 1.00 51.88 170 GLY A N 1
ATOM 1388 C CA . GLY A 1 170 ? -24.072 24.226 75.683 1.00 51.88 170 GLY A CA 1
ATOM 1389 C C . GLY A 1 170 ? -23.194 25.388 76.188 1.00 51.88 170 GLY A C 1
ATOM 1390 O O . GLY A 1 170 ? -21.979 25.276 76.162 1.00 51.88 170 GLY A O 1
ATOM 1391 N N . GLU A 1 171 ? -2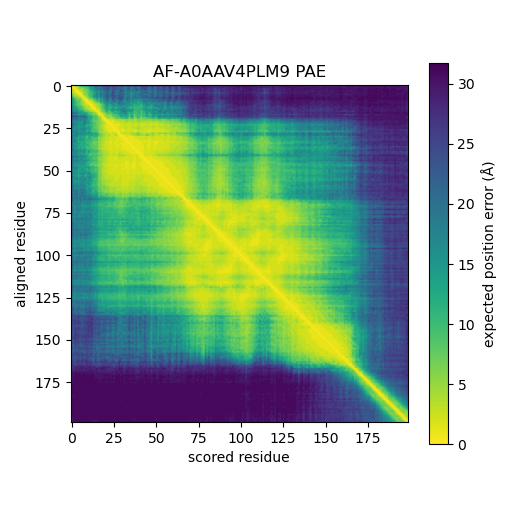3.850 26.493 76.571 1.00 49.38 171 GLU A N 1
ATOM 1392 C CA . GLU A 1 171 ? -23.541 27.599 77.517 1.00 49.38 171 GLU A CA 1
ATOM 1393 C C . GLU A 1 171 ? -22.111 28.106 77.857 1.00 49.38 171 GLU A C 1
ATOM 1395 O O . GLU A 1 171 ? -21.136 27.381 78.020 1.00 49.38 171 GLU A O 1
ATOM 1400 N N . ARG A 1 172 ? -22.035 29.427 78.112 1.00 53.09 172 ARG A N 1
ATOM 1401 C CA . ARG A 1 172 ? -20.928 30.109 78.809 1.00 53.09 172 ARG A CA 1
ATOM 1402 C C . ARG A 1 172 ? -20.993 29.725 80.302 1.00 53.09 172 ARG A C 1
ATOM 1404 O O . ARG A 1 172 ? -21.709 30.367 81.062 1.00 53.09 172 ARG A O 1
ATOM 1411 N N . GLY A 1 173 ? -20.269 28.687 80.718 1.00 45.75 173 GLY A N 1
ATOM 1412 C CA . GLY A 1 173 ? -20.268 28.200 82.103 1.00 45.75 173 GLY A CA 1
ATOM 1413 C C . GLY A 1 173 ? -18.878 27.786 82.592 1.00 45.75 173 GLY A C 1
ATOM 1414 O O . GLY A 1 173 ? -18.390 26.732 82.219 1.00 45.75 173 GLY A O 1
ATOM 1415 N N . VAL A 1 174 ? -18.273 28.665 83.400 1.00 43.59 174 VAL A N 1
ATOM 1416 C CA . VAL A 1 174 ? -17.240 28.473 84.445 1.00 43.59 174 VAL A CA 1
ATOM 1417 C C . VAL A 1 174 ? -16.124 27.435 84.205 1.00 43.59 174 VAL A C 1
ATOM 1419 O O . VAL A 1 174 ? -16.331 26.228 84.255 1.00 43.59 174 VAL A O 1
ATOM 1422 N N . ILE A 1 175 ? -14.885 27.933 84.110 1.00 50.16 175 ILE A N 1
ATOM 1423 C CA . ILE A 1 175 ? -13.655 27.143 84.268 1.00 50.16 175 ILE A CA 1
ATOM 1424 C C . ILE A 1 175 ? -13.554 26.723 85.743 1.00 50.16 175 ILE A C 1
ATOM 1426 O O . ILE A 1 175 ? -13.172 27.536 86.584 1.00 50.16 175 ILE A O 1
ATOM 1430 N N . THR A 1 176 ? -13.895 25.480 86.087 1.00 41.22 176 THR A N 1
ATOM 1431 C CA . THR A 1 176 ? -13.475 24.899 87.369 1.00 41.22 176 THR A CA 1
ATOM 1432 C C . THR A 1 176 ? -12.140 24.191 87.182 1.00 41.22 176 THR A C 1
ATOM 1434 O O . THR A 1 176 ? -12.000 23.217 86.444 1.00 41.22 176 THR A O 1
ATOM 1437 N N . ASN A 1 177 ? -11.132 24.729 87.862 1.00 48.56 177 ASN A N 1
ATOM 1438 C CA . ASN A 1 177 ? -9.848 24.081 88.057 1.00 48.56 177 ASN A CA 1
ATOM 1439 C C . ASN A 1 177 ? -10.064 22.769 88.822 1.00 48.56 177 ASN A C 1
ATOM 1441 O O . ASN A 1 177 ? -10.428 22.792 89.994 1.00 48.56 177 ASN A O 1
ATOM 1445 N N . ALA A 1 178 ? -9.786 21.639 88.180 1.00 41.38 178 ALA A N 1
ATOM 1446 C CA . ALA A 1 178 ? -9.481 20.387 88.860 1.00 41.38 178 ALA A CA 1
ATOM 1447 C C . ALA A 1 178 ? -8.107 19.919 88.374 1.00 41.38 178 ALA A C 1
ATOM 1449 O O . ALA A 1 178 ? -7.952 19.122 87.453 1.00 41.38 178 ALA A O 1
ATOM 1450 N N . MET A 1 179 ? -7.104 20.538 88.985 1.00 40.56 179 MET A N 1
ATOM 1451 C CA . MET A 1 179 ? -5.724 20.092 89.057 1.00 40.56 179 MET A CA 1
ATOM 1452 C C . MET A 1 179 ? -5.659 19.005 90.137 1.00 40.56 179 MET A C 1
ATOM 1454 O O . MET A 1 179 ? -6.113 19.269 91.245 1.00 40.56 179 MET A O 1
ATOM 1458 N N . PHE A 1 180 ? -5.165 17.814 89.788 1.00 35.81 180 PHE A N 1
ATOM 1459 C CA . PHE A 1 180 ? -4.332 16.873 90.572 1.00 35.81 180 PHE A CA 1
ATOM 1460 C C . PHE A 1 180 ? -4.412 15.498 89.876 1.00 35.81 180 PHE A C 1
ATOM 1462 O O . PHE A 1 180 ? -5.450 14.850 89.873 1.00 35.81 180 PHE A O 1
ATOM 1469 N N . GLU A 1 181 ? -3.443 15.166 89.020 1.00 40.44 181 GLU A N 1
ATOM 1470 C CA . GLU A 1 181 ? -2.171 14.495 89.369 1.00 40.44 181 GLU A CA 1
ATOM 1471 C C . GLU A 1 181 ? -2.345 12.982 89.548 1.00 40.44 181 GLU A C 1
ATOM 1473 O O . GLU A 1 181 ? -2.945 12.523 90.512 1.00 40.44 181 GLU A O 1
ATOM 1478 N N . MET A 1 182 ? -1.755 12.221 88.623 1.00 30.44 182 MET A N 1
ATOM 1479 C CA . MET A 1 182 ? -0.722 11.236 88.963 1.00 30.44 182 MET A CA 1
ATOM 1480 C C . MET A 1 182 ? 0.007 10.811 87.680 1.00 30.44 182 MET A C 1
ATOM 1482 O O . MET A 1 182 ? -0.491 10.034 86.867 1.00 30.44 182 MET A O 1
ATOM 1486 N N . LYS A 1 183 ? 1.214 11.352 87.501 1.00 44.44 183 LYS A N 1
ATOM 1487 C CA . LYS A 1 183 ? 2.287 10.772 86.676 1.00 44.44 183 LYS A CA 1
ATOM 1488 C C . LYS A 1 183 ? 3.305 10.149 87.647 1.00 44.44 183 LYS A C 1
ATOM 1490 O O . LYS A 1 183 ? 3.434 10.658 88.758 1.00 44.44 183 LYS A O 1
ATOM 1495 N N . PRO A 1 184 ? 4.048 9.095 87.270 1.00 41.53 184 PRO A N 1
ATOM 1496 C CA . PRO A 1 184 ? 5.400 9.329 86.719 1.00 41.53 184 PRO A CA 1
ATOM 1497 C C . PRO A 1 184 ? 5.762 8.327 85.585 1.00 41.53 184 PRO A C 1
ATOM 1499 O O . PRO A 1 184 ? 5.232 7.227 85.548 1.00 41.53 184 PRO A O 1
ATOM 1502 N N . ASN A 1 185 ? 6.477 8.658 84.491 1.00 33.84 185 ASN A N 1
ATOM 1503 C CA . ASN A 1 185 ? 7.877 9.122 84.304 1.00 33.84 185 ASN A CA 1
ATOM 1504 C C . ASN A 1 185 ? 8.909 8.040 84.731 1.00 33.84 185 ASN A C 1
ATOM 1506 O O . ASN A 1 185 ? 8.779 7.547 85.838 1.00 33.84 185 ASN A O 1
ATOM 1510 N N . ARG A 1 186 ? 9.994 7.651 84.037 1.00 44.06 186 ARG A N 1
ATOM 1511 C CA . ARG A 1 186 ? 10.636 7.845 82.708 1.00 44.06 186 ARG A CA 1
ATOM 1512 C C . ARG A 1 186 ? 11.972 7.043 82.760 1.00 44.06 186 ARG A C 1
ATOM 1514 O O . ARG A 1 186 ? 12.374 6.665 83.857 1.00 44.06 186 ARG A O 1
ATOM 1521 N N . ASN A 1 187 ? 12.671 6.920 81.619 1.00 31.66 187 ASN A N 1
ATOM 1522 C CA . ASN A 1 187 ? 14.131 6.698 81.395 1.00 31.66 187 ASN A CA 1
ATOM 1523 C C . ASN A 1 187 ? 14.459 5.331 80.754 1.00 31.66 187 ASN A C 1
ATOM 1525 O O . ASN A 1 187 ? 13.905 4.330 81.183 1.00 31.66 187 ASN A O 1
ATOM 1529 N N . GLY A 1 188 ? 15.326 5.190 79.741 1.00 31.20 188 GLY A N 1
ATOM 1530 C CA . GLY A 1 188 ? 16.238 6.088 78.994 1.00 31.20 188 GLY A CA 1
ATOM 1531 C C . GLY A 1 188 ? 16.460 5.512 77.569 1.00 31.20 188 GLY A C 1
ATOM 1532 O O . GLY A 1 188 ? 16.089 4.367 77.329 1.00 31.20 188 GLY A O 1
ATOM 1533 N N . ALA A 1 189 ? 16.804 6.286 76.524 1.00 31.78 189 ALA A N 1
ATOM 1534 C CA . ALA A 1 189 ? 18.173 6.695 76.125 1.00 31.78 189 ALA A CA 1
ATOM 1535 C C . ALA A 1 189 ? 19.169 5.505 76.169 1.00 31.78 189 ALA A C 1
ATOM 1537 O O . ALA A 1 189 ? 19.227 4.836 77.188 1.00 31.78 189 ALA A O 1
ATOM 1538 N N . GLU A 1 190 ? 20.000 5.144 75.184 1.00 32.00 190 GLU A N 1
ATOM 1539 C CA . GLU A 1 190 ? 20.575 5.805 74.004 1.00 32.00 190 GLU A CA 1
ATOM 1540 C C . GLU A 1 190 ? 21.454 4.766 73.236 1.00 32.00 190 GLU A C 1
ATOM 1542 O O . GLU A 1 190 ? 21.852 3.761 73.819 1.00 32.00 190 GLU A O 1
ATOM 1547 N N . ASN A 1 191 ? 21.838 5.090 71.990 1.00 28.03 191 ASN A N 1
ATOM 1548 C CA . ASN A 1 191 ? 23.049 4.666 71.241 1.00 28.03 191 ASN A CA 1
ATOM 1549 C C . ASN A 1 191 ? 23.128 3.318 70.475 1.00 28.03 191 ASN A C 1
ATOM 1551 O O . ASN A 1 191 ? 23.241 2.244 71.044 1.00 28.03 191 ASN A O 1
ATOM 1555 N N . GLY A 1 192 ? 23.242 3.426 69.138 1.00 28.78 192 GLY A N 1
ATOM 1556 C CA . GLY A 1 192 ? 24.560 3.498 68.476 1.00 28.78 192 GLY A CA 1
ATOM 1557 C C . GLY A 1 192 ? 25.237 2.212 67.950 1.00 28.78 192 GLY A C 1
ATOM 1558 O O . GLY A 1 192 ? 25.844 1.478 68.710 1.00 28.78 192 GLY A O 1
ATOM 1559 N N . SER A 1 193 ? 25.318 2.126 66.612 1.00 30.75 193 SER A N 1
ATOM 1560 C CA . SER A 1 193 ? 26.449 1.643 65.777 1.00 30.75 193 SER A CA 1
ATOM 1561 C C . SER A 1 193 ? 26.803 0.140 65.624 1.00 30.75 193 SER A C 1
ATOM 1563 O O . SER A 1 193 ? 27.272 -0.517 66.538 1.00 30.75 193 SER A O 1
ATOM 1565 N N . SER A 1 194 ? 26.699 -0.303 64.360 1.00 30.34 194 SER A N 1
ATOM 1566 C CA . SER A 1 194 ? 27.637 -1.074 63.503 1.00 30.34 194 SER A CA 1
ATOM 1567 C C . SER A 1 194 ? 28.459 -2.297 63.980 1.00 30.34 194 SER A C 1
ATOM 1569 O O . SER A 1 194 ? 29.278 -2.190 64.885 1.00 30.34 194 SER A O 1
ATOM 1571 N N . LYS A 1 195 ? 28.441 -3.313 63.081 1.00 33.47 195 LYS A N 1
ATOM 1572 C CA . LYS A 1 195 ? 29.409 -4.403 62.729 1.00 33.47 195 LYS A CA 1
ATOM 1573 C C . LYS A 1 195 ? 29.020 -5.819 63.208 1.00 33.47 195 LYS A C 1
ATOM 15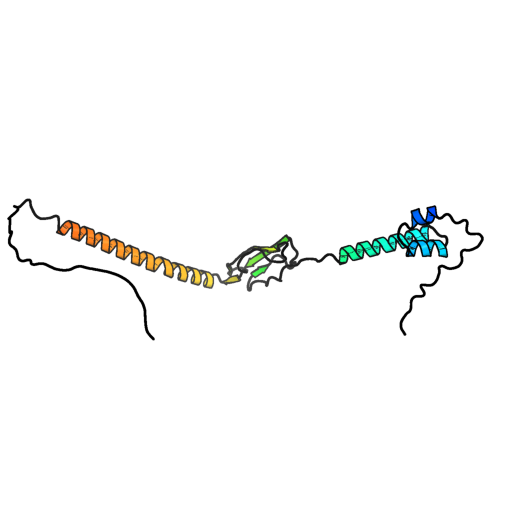75 O O . LYS A 1 195 ? 28.809 -6.006 64.392 1.00 33.47 195 LYS A O 1
ATOM 1580 N N . VAL A 1 196 ? 28.662 -6.747 62.297 1.00 33.00 196 VAL A N 1
ATOM 1581 C CA . VAL A 1 196 ? 29.466 -7.684 61.440 1.00 33.00 196 VAL A CA 1
ATOM 1582 C C . VAL A 1 196 ? 29.983 -8.911 62.215 1.00 33.00 196 VAL A C 1
ATOM 1584 O O . VAL A 1 196 ? 30.427 -8.738 63.342 1.00 33.00 196 VAL A O 1
ATOM 1587 N N . SER A 1 197 ? 29.992 -10.081 61.538 1.00 29.83 197 SER A N 1
ATOM 1588 C CA . SER A 1 197 ? 30.509 -11.437 61.886 1.00 29.83 197 SER A CA 1
ATOM 1589 C C . SER A 1 197 ? 29.581 -12.278 62.792 1.00 29.83 197 SER A C 1
ATOM 1591 O O . SER A 1 197 ? 29.028 -11.736 63.736 1.00 29.83 197 SER A O 1
ATOM 1593 N N . ASP A 1 198 ? 29.254 -13.558 62.557 1.00 36.78 198 ASP A N 1
ATOM 1594 C CA . ASP A 1 198 ? 29.863 -14.646 61.770 1.00 36.78 198 ASP A CA 1
ATOM 1595 C C . ASP A 1 198 ? 28.824 -15.720 61.348 1.00 36.78 198 ASP A C 1
ATOM 1597 O O . ASP A 1 198 ? 27.773 -15.845 61.982 1.00 36.78 198 ASP A O 1
ATOM 1601 N N . PHE A 1 199 ? 29.242 -16.530 60.360 1.00 38.00 199 PHE A N 1
ATOM 1602 C CA . PHE A 1 199 ? 28.664 -17.734 59.717 1.00 38.00 199 PHE A CA 1
ATOM 1603 C C . PHE A 1 199 ? 27.819 -17.552 58.450 1.00 38.00 199 PHE A C 1
ATOM 1605 O O . PHE A 1 199 ? 26.727 -16.948 58.497 1.00 38.00 199 PHE A O 1
#

Foldseek 3Di:
DDDDDPPPDQPDAPPPLPDDPVLQCVQQVPNPQLSSCCRNVVDSVRSNVVNVVVVVVVVVVVVVPDDFQFADFADAADQKGWDDRGGGAQDKIAIGGHPQWDKDKDRIWGQHPVNYIDDIDRIYIDGPVVVVVVVVVVCCVPVVVVVVVVVVVVVVVVVVVVVVVVVVDDDDDDDDDDDDDDDDDDDDDDDDDDDDDDD